Protein AF-A0A941PI43-F1 (afdb_monomer_lite)

Radius of gyration: 18.51 Å; chains: 1; bounding box: 44×38×46 Å

Structure (mmCIF, N/CA/C/O backbone):
data_AF-A0A941PI43-F1
#
_entry.id   AF-A0A941PI43-F1
#
loop_
_atom_site.group_PDB
_atom_site.id
_atom_site.type_symbol
_atom_site.label_atom_id
_atom_site.label_alt_id
_atom_site.label_comp_id
_atom_site.label_asym_id
_atom_site.label_entity_id
_atom_site.label_seq_id
_atom_site.pdbx_PDB_ins_code
_atom_site.Cartn_x
_atom_site.Cartn_y
_atom_site.Cartn_z
_atom_site.occupancy
_atom_site.B_iso_or_equiv
_atom_site.auth_seq_id
_atom_site.auth_comp_id
_atom_site.auth_asym_id
_atom_site.auth_atom_id
_atom_site.pdbx_PDB_model_num
ATOM 1 N N . MET A 1 1 ? 2.242 -9.190 0.262 1.00 95.19 1 MET A N 1
ATOM 2 C CA . MET A 1 1 ? 0.907 -9.084 -0.360 1.00 95.19 1 MET A CA 1
ATOM 3 C C . MET A 1 1 ? 0.594 -7.624 -0.598 1.00 95.19 1 MET A C 1
ATOM 5 O O . MET A 1 1 ? 0.764 -6.849 0.333 1.00 95.19 1 MET A O 1
ATOM 9 N N . PHE A 1 2 ? 0.235 -7.256 -1.823 1.00 97.62 2 PHE A N 1
ATOM 10 C CA . PHE A 1 2 ? 0.069 -5.864 -2.238 1.00 97.62 2 PHE A CA 1
ATOM 11 C C . PHE A 1 2 ? -1.250 -5.276 -1.719 1.00 97.62 2 PHE A C 1
ATOM 13 O O . PHE A 1 2 ? -2.266 -5.977 -1.685 1.00 97.62 2 PHE A O 1
ATOM 20 N N . LYS A 1 3 ? -1.231 -4.015 -1.281 1.00 97.19 3 LYS A N 1
ATOM 21 C CA . LYS A 1 3 ? -2.384 -3.337 -0.674 1.00 97.19 3 LYS A CA 1
ATOM 22 C C . LYS A 1 3 ? -2.341 -1.816 -0.888 1.00 97.19 3 LYS A C 1
ATOM 24 O O . LYS A 1 3 ? -1.500 -1.304 -1.624 1.00 97.19 3 LYS A O 1
ATOM 29 N N . GLY A 1 4 ? -3.277 -1.108 -0.258 1.00 95.62 4 GLY A N 1
ATOM 30 C CA . GLY A 1 4 ? -3.327 0.354 -0.253 1.00 95.62 4 GLY A CA 1
ATOM 31 C C . GLY A 1 4 ? -3.826 0.971 -1.563 1.00 95.62 4 GLY A C 1
ATOM 32 O O . GLY A 1 4 ? -4.361 0.296 -2.447 1.00 95.62 4 GLY A O 1
ATOM 33 N N . GLY A 1 5 ? -3.645 2.287 -1.691 1.00 96.50 5 GLY A N 1
ATOM 34 C CA . GLY A 1 5 ? -4.165 3.065 -2.822 1.00 96.50 5 GLY A CA 1
ATOM 35 C C . GLY A 1 5 ? -3.557 2.670 -4.170 1.00 96.50 5 GLY A C 1
ATOM 36 O O . GLY A 1 5 ? -4.232 2.708 -5.199 1.00 96.50 5 GLY A O 1
ATOM 37 N N . THR A 1 6 ? -2.298 2.234 -4.179 1.00 96.88 6 THR A N 1
ATOM 38 C CA . THR A 1 6 ? -1.625 1.836 -5.422 1.00 96.88 6 THR A CA 1
ATOM 39 C C . THR A 1 6 ? -2.095 0.467 -5.903 1.00 96.88 6 THR A C 1
ATOM 41 O O . THR A 1 6 ? -2.226 0.275 -7.109 1.00 96.88 6 THR A O 1
ATOM 44 N N . ALA A 1 7 ? -2.465 -0.445 -4.997 1.00 97.56 7 ALA A N 1
ATOM 45 C CA . ALA A 1 7 ? -3.154 -1.682 -5.364 1.00 97.56 7 ALA A CA 1
ATOM 46 C C . ALA A 1 7 ? -4.536 -1.414 -5.975 1.00 97.56 7 ALA A C 1
ATOM 48 O O . ALA A 1 7 ? -4.880 -2.007 -6.997 1.00 97.56 7 ALA A O 1
ATOM 49 N N . LEU A 1 8 ? -5.301 -0.469 -5.415 1.00 97.81 8 LEU A N 1
ATOM 50 C CA . LEU A 1 8 ? -6.573 -0.036 -6.005 1.00 97.81 8 LEU A CA 1
ATOM 51 C C . LEU A 1 8 ? -6.375 0.509 -7.425 1.00 97.81 8 LEU A C 1
ATOM 53 O O . LEU A 1 8 ? -7.078 0.092 -8.345 1.00 97.81 8 LEU A O 1
ATOM 57 N N . LYS A 1 9 ? -5.375 1.374 -7.633 1.00 97.12 9 LYS A N 1
ATOM 58 C CA . LYS A 1 9 ? -5.053 1.910 -8.963 1.00 97.12 9 LYS A CA 1
ATOM 59 C C . LYS A 1 9 ? -4.618 0.812 -9.935 1.00 97.12 9 LYS A C 1
ATOM 61 O O . LYS A 1 9 ? -5.132 0.743 -11.043 1.00 97.12 9 LYS A O 1
ATOM 66 N N . LYS A 1 10 ? -3.661 -0.029 -9.541 1.00 97.00 10 LYS A N 1
ATOM 67 C CA . LYS A 1 10 ? -2.966 -0.946 -10.456 1.00 97.00 10 LYS A CA 1
ATOM 68 C C . LYS A 1 10 ? -3.622 -2.310 -10.619 1.00 97.00 10 LYS A C 1
ATOM 70 O O . LYS A 1 10 ? -3.214 -3.019 -11.524 1.00 97.00 10 LYS A O 1
ATOM 75 N N . CYS A 1 11 ? -4.605 -2.687 -9.805 1.00 97.19 11 CYS A N 1
ATOM 76 C CA . CYS A 1 11 ? -5.227 -4.014 -9.899 1.00 97.19 11 CYS A CA 1
ATOM 77 C C . CYS A 1 11 ? -6.759 -3.991 -9.973 1.00 97.19 11 CYS A C 1
ATOM 79 O O . CYS A 1 11 ? -7.337 -4.992 -10.382 1.00 97.19 11 CYS A O 1
ATOM 81 N N . TYR A 1 12 ? -7.416 -2.884 -9.603 1.00 97.00 12 TYR A N 1
ATOM 82 C CA . TYR A 1 12 ? -8.882 -2.792 -9.598 1.00 97.00 12 TYR A CA 1
ATOM 83 C C . TYR A 1 12 ? -9.418 -1.753 -10.586 1.00 97.00 12 TYR A C 1
ATOM 85 O O . TYR A 1 12 ? -10.223 -2.090 -11.449 1.00 97.00 12 TYR A O 1
ATOM 93 N N . PHE A 1 13 ? -8.971 -0.499 -10.479 1.00 96.81 13 PHE A N 1
ATOM 94 C CA . PHE A 1 13 ? -9.611 0.622 -11.176 1.00 96.81 13 PHE A CA 1
ATOM 95 C C . PHE A 1 13 ? -8.915 1.073 -12.469 1.00 96.81 13 PHE A C 1
ATOM 97 O O . PHE A 1 13 ? -9.604 1.457 -13.410 1.00 96.81 13 PHE A O 1
ATOM 104 N N . GLY A 1 14 ? -7.579 1.085 -12.525 1.00 94.19 14 GLY A N 1
ATOM 105 C CA . GLY A 1 14 ? -6.822 1.743 -13.600 1.00 94.19 14 GLY A CA 1
ATOM 106 C C . GLY A 1 14 ? -6.887 3.269 -13.484 1.00 94.19 14 GLY A C 1
ATOM 107 O O . GLY A 1 14 ? -6.048 3.888 -12.810 1.00 94.19 14 GLY A O 1
ATOM 108 N N . ASP A 1 15 ? -7.931 3.862 -14.072 1.00 91.38 15 ASP A N 1
ATOM 109 C CA . ASP A 1 15 ? -8.224 5.296 -13.981 1.00 91.38 15 ASP A CA 1
ATOM 110 C C . ASP A 1 15 ? -8.713 5.660 -12.570 1.00 91.38 15 ASP A C 1
ATOM 112 O O . ASP A 1 15 ? -9.893 5.604 -12.211 1.00 91.38 15 ASP A O 1
ATOM 116 N N . TYR A 1 16 ? -7.733 5.940 -11.718 1.00 95.50 16 TYR A N 1
ATOM 117 C CA . TYR A 1 16 ? -7.891 6.164 -10.292 1.00 95.50 16 TYR A CA 1
ATOM 118 C C . TYR A 1 16 ? -6.934 7.244 -9.803 1.00 95.50 16 TYR A C 1
ATOM 120 O O . TYR A 1 16 ? -5.911 7.524 -10.448 1.00 95.50 16 TYR A O 1
ATOM 128 N N . ARG A 1 17 ? -7.232 7.813 -8.626 1.00 94.19 17 ARG A N 1
ATOM 129 C CA . ARG A 1 17 ? -6.404 8.858 -8.015 1.00 94.19 17 ARG A CA 1
ATOM 130 C C . ARG A 1 17 ? -4.933 8.445 -7.945 1.00 94.19 17 ARG A C 1
ATOM 132 O O . ARG A 1 17 ? -4.592 7.265 -7.823 1.00 94.19 17 ARG A O 1
ATOM 139 N N . PHE A 1 18 ? -4.050 9.435 -7.992 1.00 90.69 18 PHE A N 1
ATOM 140 C CA . PHE A 1 18 ? -2.623 9.188 -7.849 1.00 90.69 18 PHE A CA 1
ATOM 141 C C . PHE A 1 18 ? -2.287 8.643 -6.448 1.00 90.69 18 PHE A C 1
ATOM 143 O O . PHE A 1 18 ? -2.914 8.993 -5.440 1.00 90.69 18 PHE A O 1
ATOM 150 N N . SER A 1 19 ? -1.304 7.750 -6.406 1.00 91.62 19 SER A N 1
ATOM 151 C CA . SER A 1 19 ? -0.763 7.130 -5.202 1.00 91.62 19 SER A CA 1
ATOM 152 C C . SER A 1 19 ? 0.706 6.821 -5.478 1.00 91.62 19 SER A C 1
ATOM 154 O O . SER A 1 19 ? 1.002 6.153 -6.467 1.00 91.62 19 SER A O 1
ATOM 156 N N . GLU A 1 20 ? 1.603 7.381 -4.668 1.00 88.25 20 GLU A N 1
ATOM 157 C CA . GLU A 1 20 ? 3.057 7.304 -4.881 1.00 88.25 20 GLU A CA 1
ATOM 158 C C . GLU A 1 20 ? 3.667 6.043 -4.256 1.00 88.25 20 GLU A C 1
ATOM 160 O O . GLU A 1 20 ? 4.572 5.444 -4.831 1.00 88.25 20 GLU A O 1
ATOM 165 N N . ASP A 1 21 ? 3.142 5.624 -3.103 1.00 93.31 21 ASP A N 1
ATOM 166 C CA . ASP A 1 21 ? 3.735 4.576 -2.272 1.00 93.31 21 ASP A CA 1
ATOM 167 C C . ASP A 1 21 ? 3.329 3.166 -2.727 1.00 93.31 21 ASP A C 1
ATOM 169 O O . ASP A 1 21 ? 2.248 2.949 -3.277 1.00 93.31 21 ASP A O 1
ATOM 173 N N . LEU A 1 22 ? 4.181 2.176 -2.479 1.00 97.44 22 LEU A N 1
ATOM 174 C CA . LEU A 1 22 ? 3.889 0.760 -2.666 1.00 97.44 22 LEU A CA 1
ATOM 175 C C . LEU A 1 22 ? 3.771 0.076 -1.305 1.00 97.44 22 LEU A C 1
ATOM 177 O O . LEU A 1 22 ? 4.773 -0.242 -0.665 1.00 97.44 22 LEU A O 1
ATOM 181 N N . ASP A 1 23 ? 2.535 -0.189 -0.893 1.00 97.31 23 ASP A N 1
ATOM 182 C CA . ASP A 1 23 ? 2.240 -0.806 0.394 1.00 97.31 23 ASP A CA 1
ATOM 183 C C . ASP A 1 23 ? 2.110 -2.322 0.283 1.00 97.31 23 ASP A C 1
ATOM 185 O O . ASP A 1 23 ? 1.351 -2.863 -0.530 1.00 97.31 23 ASP A O 1
ATOM 189 N N . PHE A 1 24 ? 2.792 -3.029 1.176 1.00 97.00 24 PHE A N 1
ATOM 190 C CA . PHE A 1 24 ? 2.712 -4.472 1.292 1.00 97.00 24 PHE A CA 1
ATOM 191 C C . PHE A 1 24 ? 2.468 -4.905 2.732 1.00 97.00 24 PHE A C 1
ATOM 193 O O . PHE A 1 24 ? 2.960 -4.318 3.690 1.00 97.00 24 PHE A O 1
ATOM 200 N N . THR A 1 25 ? 1.763 -6.017 2.883 1.00 96.19 25 THR A N 1
ATOM 201 C CA . THR A 1 25 ? 1.805 -6.822 4.106 1.00 96.19 25 THR A CA 1
ATOM 202 C C . THR A 1 25 ? 2.777 -7.976 3.918 1.00 96.19 25 THR A C 1
ATOM 204 O O . THR A 1 25 ? 2.673 -8.738 2.947 1.00 96.19 25 THR A O 1
ATOM 207 N N . GLY A 1 26 ? 3.736 -8.095 4.834 1.00 93.75 26 GLY A N 1
ATOM 208 C CA . GLY A 1 26 ? 4.692 -9.192 4.883 1.00 93.75 26 GLY A CA 1
ATOM 209 C C . GLY A 1 26 ? 3.997 -10.492 5.281 1.00 93.75 26 GLY A C 1
ATOM 210 O O . GLY A 1 26 ? 3.393 -10.575 6.343 1.00 93.75 26 GLY A O 1
ATOM 211 N N . LEU A 1 27 ? 4.082 -11.512 4.429 1.00 89.69 27 LEU A N 1
ATOM 212 C CA . LEU A 1 27 ? 3.644 -12.868 4.763 1.00 89.69 27 LEU A CA 1
ATOM 213 C C . LEU A 1 27 ? 4.688 -13.571 5.652 1.00 89.69 27 LEU A C 1
ATOM 215 O O . LEU A 1 27 ? 5.848 -13.154 5.641 1.00 89.69 27 LEU A O 1
ATOM 219 N N . PRO A 1 28 ? 4.333 -14.656 6.372 1.00 84.00 28 PRO A N 1
ATOM 220 C CA . PRO A 1 28 ? 5.249 -15.336 7.297 1.00 84.00 28 PRO A CA 1
ATOM 221 C C . PRO A 1 28 ? 6.601 -15.746 6.691 1.00 84.00 28 PRO A C 1
ATOM 223 O O . PRO A 1 28 ? 7.606 -15.763 7.390 1.00 84.00 28 PRO A O 1
ATOM 226 N N . LEU A 1 29 ? 6.632 -16.044 5.389 1.00 83.94 29 LEU A N 1
ATOM 227 C CA . LEU A 1 29 ? 7.836 -16.462 4.661 1.00 83.94 29 LEU A CA 1
ATOM 228 C C . LEU A 1 29 ? 8.621 -15.300 4.027 1.00 83.94 29 LEU A C 1
ATOM 230 O O . LEU A 1 29 ? 9.610 -15.540 3.340 1.00 83.94 29 LEU A O 1
ATOM 234 N N . VAL A 1 30 ? 8.185 -14.046 4.196 1.00 84.25 30 VAL A N 1
ATOM 235 C CA . VAL A 1 30 ? 8.883 -12.899 3.599 1.00 84.25 30 VAL A CA 1
ATOM 236 C C . VAL A 1 30 ? 10.247 -12.721 4.277 1.00 84.25 30 VAL A C 1
ATOM 238 O O . VAL A 1 30 ? 10.274 -12.587 5.505 1.00 84.25 30 VAL A O 1
ATOM 241 N N . PRO A 1 31 ? 11.355 -12.650 3.505 1.00 86.00 31 PRO A N 1
ATOM 242 C CA . PRO A 1 31 ? 12.704 -12.468 4.037 1.00 86.00 31 PRO A CA 1
ATOM 243 C C . PRO A 1 31 ? 12.815 -11.286 4.997 1.00 86.00 31 PRO A C 1
ATOM 245 O O . PRO A 1 31 ? 12.062 -10.322 4.878 1.00 86.00 31 PRO A O 1
ATOM 248 N N . GLN A 1 32 ? 13.768 -11.344 5.922 1.00 83.31 32 GLN A N 1
ATOM 249 C CA . GLN A 1 32 ? 14.029 -10.290 6.906 1.00 83.31 32 GLN A CA 1
ATOM 250 C C . GLN A 1 32 ? 15.473 -9.796 6.795 1.00 83.31 32 GLN A C 1
ATOM 252 O O . GLN A 1 32 ? 16.312 -10.439 6.151 1.00 83.31 32 GLN A O 1
ATOM 257 N N . ASP A 1 33 ? 15.744 -8.642 7.406 1.00 85.50 33 ASP A N 1
ATOM 258 C CA . ASP A 1 33 ? 17.081 -8.063 7.536 1.00 85.50 33 ASP A CA 1
ATOM 259 C C . ASP A 1 33 ? 17.823 -7.992 6.188 1.00 85.50 33 ASP A C 1
ATOM 261 O O . ASP A 1 33 ? 17.240 -7.635 5.162 1.00 85.50 33 ASP A O 1
ATOM 265 N N . ARG A 1 34 ? 19.104 -8.375 6.163 1.00 89.25 34 ARG A N 1
ATOM 266 C CA . ARG A 1 34 ? 19.969 -8.313 4.975 1.00 89.25 34 ARG A CA 1
ATOM 267 C C . ARG A 1 34 ? 19.448 -9.119 3.787 1.00 89.25 34 ARG A C 1
ATOM 269 O O . ARG A 1 34 ? 19.751 -8.794 2.637 1.00 89.25 34 ARG A O 1
ATOM 276 N N . THR A 1 35 ? 18.667 -10.166 4.039 1.00 92.38 35 THR A N 1
ATOM 277 C CA . THR A 1 35 ? 18.061 -10.962 2.967 1.00 92.38 35 THR A CA 1
ATOM 278 C C . THR A 1 35 ? 16.955 -10.171 2.277 1.00 92.38 35 THR A C 1
ATOM 280 O O . THR A 1 35 ? 16.843 -10.221 1.054 1.00 92.38 35 THR A O 1
ATOM 283 N N . LEU A 1 36 ? 16.182 -9.384 3.034 1.00 93.50 36 LEU A N 1
ATOM 284 C CA . LEU A 1 36 ? 15.210 -8.457 2.459 1.00 93.50 36 LEU A CA 1
ATOM 285 C C . LEU A 1 36 ? 15.898 -7.337 1.670 1.00 93.50 36 LEU A C 1
ATOM 287 O O . LEU A 1 36 ? 15.436 -7.007 0.583 1.00 93.50 36 LEU A O 1
ATOM 291 N N . ASP A 1 37 ? 17.021 -6.806 2.167 1.00 94.75 37 ASP A N 1
ATOM 292 C CA . ASP A 1 37 ? 17.811 -5.803 1.429 1.00 94.75 37 ASP A CA 1
ATOM 293 C C . ASP A 1 37 ? 18.262 -6.331 0.070 1.00 94.75 37 ASP A C 1
ATOM 295 O O . ASP A 1 37 ? 18.097 -5.671 -0.954 1.00 94.75 37 ASP A O 1
ATOM 299 N N . SER A 1 38 ? 18.786 -7.557 0.063 1.00 95.25 38 SER A N 1
ATOM 300 C CA . SER A 1 38 ? 19.255 -8.219 -1.154 1.00 95.25 38 SER A CA 1
ATOM 301 C C . SER A 1 38 ? 18.105 -8.470 -2.131 1.00 95.25 38 SER A C 1
ATOM 303 O O . SER A 1 38 ? 18.247 -8.219 -3.325 1.00 95.25 38 SER A O 1
ATOM 305 N N . ALA A 1 39 ? 16.945 -8.906 -1.627 1.00 95.12 39 ALA A N 1
ATOM 306 C CA . ALA A 1 39 ? 15.751 -9.109 -2.443 1.00 95.12 39 ALA A CA 1
ATOM 307 C C . ALA A 1 39 ? 15.233 -7.795 -3.054 1.00 95.12 39 ALA A C 1
ATOM 309 O O . ALA A 1 39 ? 14.880 -7.765 -4.232 1.00 95.12 39 ALA A O 1
ATOM 310 N N . MET A 1 40 ? 15.227 -6.703 -2.284 1.00 96.19 40 MET A N 1
ATOM 311 C CA . MET A 1 40 ? 14.820 -5.387 -2.782 1.00 96.19 40 MET A CA 1
ATOM 312 C C . MET A 1 40 ? 15.796 -4.829 -3.816 1.00 96.19 40 MET A C 1
ATOM 314 O O . MET A 1 40 ? 15.366 -4.309 -4.846 1.00 96.19 40 MET A O 1
ATOM 318 N N . GLN A 1 41 ? 17.103 -4.985 -3.592 1.00 96.44 41 GLN A N 1
ATOM 319 C CA . GLN A 1 41 ? 18.106 -4.582 -4.572 1.00 96.44 41 GLN A CA 1
ATOM 320 C C . GLN A 1 41 ? 17.960 -5.375 -5.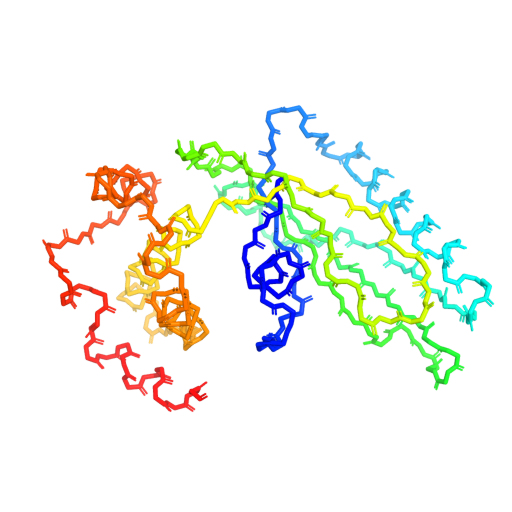876 1.00 96.44 41 GLN A C 1
ATOM 322 O O . GLN A 1 41 ? 18.024 -4.790 -6.957 1.00 96.44 41 GLN A O 1
ATOM 327 N N . GLU A 1 42 ? 17.712 -6.684 -5.790 1.00 96.38 42 GLU A N 1
ATOM 328 C CA . GLU A 1 42 ? 17.475 -7.511 -6.972 1.00 96.38 42 GLU A CA 1
ATOM 329 C C . GLU A 1 42 ? 16.208 -7.080 -7.718 1.00 96.38 42 GLU A C 1
ATOM 331 O O . GLU A 1 42 ? 16.244 -6.929 -8.938 1.00 96.38 42 GLU A O 1
ATOM 336 N N . ALA A 1 43 ? 15.115 -6.777 -7.011 1.00 95.56 43 ALA A N 1
ATOM 337 C CA . ALA A 1 43 ? 13.899 -6.253 -7.630 1.00 95.56 43 ALA A CA 1
ATOM 338 C C . ALA A 1 43 ? 14.157 -4.945 -8.409 1.00 95.56 43 ALA A C 1
ATOM 340 O O . ALA A 1 43 ? 13.700 -4.801 -9.545 1.00 95.56 43 ALA A O 1
ATOM 341 N N . CYS A 1 44 ? 14.942 -4.015 -7.856 1.00 96.69 44 CYS A N 1
ATOM 342 C CA . CYS A 1 44 ? 15.327 -2.779 -8.550 1.00 96.69 44 CYS A CA 1
ATOM 343 C C . CYS A 1 44 ? 16.263 -3.013 -9.744 1.00 96.69 44 CYS A C 1
ATOM 345 O O . CYS A 1 44 ? 16.140 -2.332 -10.768 1.00 96.69 44 CYS A O 1
ATOM 347 N N . ASN A 1 45 ? 17.166 -3.992 -9.652 1.00 96.38 45 ASN A N 1
ATOM 348 C CA . ASN A 1 45 ? 18.019 -4.385 -10.774 1.00 96.38 45 ASN A CA 1
ATOM 349 C C . ASN A 1 45 ? 17.179 -4.964 -11.922 1.00 96.38 45 ASN A C 1
ATOM 351 O O . ASN A 1 45 ? 17.413 -4.637 -13.085 1.00 96.38 45 ASN A O 1
ATOM 355 N N . GLN A 1 46 ? 16.182 -5.795 -11.608 1.00 94.69 46 GLN A N 1
ATOM 356 C CA . GLN A 1 46 ? 15.249 -6.336 -12.599 1.00 94.69 46 GLN A CA 1
ATOM 357 C C . GLN A 1 46 ? 14.396 -5.231 -13.229 1.00 94.69 46 GLN A C 1
ATOM 359 O O . GLN A 1 46 ? 14.265 -5.193 -14.449 1.00 94.69 46 GLN A O 1
ATOM 364 N N . ALA A 1 47 ? 13.896 -4.281 -12.434 1.00 94.00 47 ALA A N 1
ATOM 365 C CA . ALA A 1 47 ? 13.173 -3.121 -12.955 1.00 94.00 47 ALA A CA 1
ATOM 366 C C . ALA A 1 47 ? 14.032 -2.295 -13.931 1.00 94.00 47 ALA A C 1
ATOM 368 O O . ALA A 1 47 ? 13.565 -1.947 -15.012 1.00 94.00 47 ALA A O 1
ATOM 369 N N . THR A 1 48 ? 15.306 -2.053 -13.598 1.00 94.69 48 THR A N 1
ATOM 370 C CA . THR A 1 48 ? 16.260 -1.379 -14.497 1.00 94.69 48 THR A CA 1
ATOM 371 C C . THR A 1 48 ? 16.412 -2.135 -15.821 1.00 94.69 48 THR A C 1
ATOM 373 O O . THR A 1 48 ? 16.287 -1.537 -16.885 1.00 94.69 48 THR A O 1
ATOM 376 N N . LYS A 1 49 ? 16.607 -3.461 -15.776 1.00 93.69 49 LYS A N 1
ATOM 377 C CA . LYS A 1 49 ? 16.743 -4.302 -16.982 1.00 93.69 49 LYS A CA 1
ATOM 378 C C . LYS A 1 49 ? 15.489 -4.304 -17.857 1.00 93.69 49 LYS A C 1
ATOM 380 O O . LYS A 1 49 ? 15.604 -4.313 -19.075 1.00 93.69 49 LYS A O 1
ATOM 385 N N . LEU A 1 50 ? 14.301 -4.311 -17.249 1.00 92.12 50 LEU A N 1
ATOM 386 C CA . LEU A 1 50 ? 13.032 -4.271 -17.983 1.00 92.12 50 LEU A CA 1
ATOM 387 C C . LEU A 1 50 ? 12.837 -2.945 -18.728 1.00 92.12 50 LEU A C 1
ATOM 389 O O . LEU A 1 50 ? 12.225 -2.925 -19.794 1.00 92.12 50 LEU A O 1
ATOM 393 N N . LEU A 1 51 ? 13.361 -1.851 -18.172 1.00 92.50 51 LEU A N 1
ATOM 394 C CA . LEU A 1 51 ? 13.242 -0.508 -18.736 1.00 92.50 51 LEU A CA 1
ATOM 395 C C . LEU A 1 51 ? 14.345 -0.169 -19.748 1.00 92.50 51 LEU A C 1
ATOM 397 O O . LEU A 1 51 ? 14.128 0.708 -20.583 1.00 92.50 51 LEU A O 1
ATOM 401 N N . ASP A 1 52 ? 15.480 -0.873 -19.714 1.00 92.62 52 ASP A N 1
ATOM 402 C CA . ASP A 1 52 ? 16.652 -0.635 -20.571 1.00 92.62 52 ASP A CA 1
ATOM 403 C C . ASP A 1 52 ? 16.325 -0.516 -22.078 1.00 92.62 52 ASP A C 1
ATOM 405 O O . ASP A 1 52 ? 16.795 0.434 -22.707 1.00 92.62 52 ASP A O 1
ATOM 409 N N . PRO A 1 53 ? 15.439 -1.351 -22.672 1.00 93.38 53 PRO A N 1
ATOM 410 C CA . PRO A 1 53 ? 15.068 -1.210 -24.083 1.00 93.38 53 PRO A CA 1
ATOM 411 C C . PRO A 1 53 ? 14.302 0.079 -24.423 1.00 93.38 53 PRO A C 1
ATOM 413 O O . PRO A 1 53 ? 14.182 0.425 -25.598 1.00 93.38 53 PRO A O 1
ATOM 416 N N . TYR A 1 54 ? 13.742 0.765 -23.423 1.00 92.12 54 TYR A N 1
ATOM 417 C CA . TYR A 1 54 ? 12.872 1.929 -23.599 1.00 92.12 54 TYR A CA 1
ATOM 418 C C . TYR A 1 54 ? 13.572 3.237 -23.232 1.00 92.12 54 TYR A C 1
ATOM 420 O O . TYR A 1 54 ? 13.374 4.248 -23.909 1.00 92.12 54 TYR A O 1
ATOM 428 N N . ALA A 1 55 ? 14.370 3.240 -22.161 1.00 91.12 55 ALA A N 1
ATOM 429 C CA . ALA A 1 55 ? 15.128 4.405 -21.726 1.00 91.12 55 ALA A CA 1
ATOM 430 C C . ALA A 1 55 ? 16.263 4.021 -20.759 1.00 91.12 55 ALA A C 1
ATOM 432 O O . ALA A 1 55 ? 16.077 3.138 -19.921 1.00 91.12 55 ALA A O 1
ATOM 433 N N . PRO A 1 56 ? 17.397 4.749 -20.774 1.00 91.56 56 PRO A N 1
ATOM 434 C CA . PRO A 1 56 ? 18.456 4.571 -19.786 1.00 91.56 56 PRO A CA 1
ATOM 435 C C . PRO A 1 56 ? 18.023 5.174 -18.442 1.00 91.56 56 PRO A C 1
ATOM 437 O O . PRO A 1 56 ? 18.288 6.342 -18.147 1.00 91.56 56 PRO A O 1
ATOM 440 N N . ILE A 1 57 ? 17.306 4.379 -17.648 1.00 94.62 57 ILE A N 1
ATOM 441 C CA . ILE A 1 57 ? 16.831 4.735 -16.310 1.00 94.62 57 ILE A CA 1
ATOM 442 C C . ILE A 1 57 ? 17.746 4.082 -15.279 1.00 94.62 57 ILE A C 1
ATOM 444 O O . ILE A 1 57 ? 17.933 2.871 -15.276 1.00 94.62 57 ILE A O 1
ATOM 448 N N . GLU A 1 58 ? 18.285 4.881 -14.366 1.00 95.44 58 GLU A N 1
ATOM 449 C CA . GLU A 1 58 ? 19.031 4.371 -13.215 1.00 95.44 58 GLU A CA 1
ATOM 450 C C . GLU A 1 58 ? 18.104 4.295 -12.004 1.00 95.44 58 GLU A C 1
ATOM 452 O O . GLU A 1 58 ? 17.477 5.297 -11.653 1.00 95.44 58 GLU A O 1
ATOM 457 N N . ILE A 1 59 ? 18.033 3.131 -11.355 1.00 97.12 59 ILE A N 1
ATOM 458 C CA . ILE A 1 59 ? 17.244 2.919 -10.138 1.00 97.12 59 ILE A CA 1
ATOM 459 C C . ILE A 1 59 ? 18.176 2.581 -8.976 1.00 97.12 59 ILE A C 1
ATOM 461 O O . ILE A 1 59 ? 18.977 1.652 -9.043 1.00 97.12 59 ILE A O 1
ATOM 465 N N . SER A 1 60 ? 18.023 3.312 -7.876 1.00 95.81 60 SER A N 1
ATOM 466 C CA . SER A 1 60 ? 18.685 3.041 -6.601 1.00 95.81 60 SER A CA 1
ATOM 467 C C . SER A 1 60 ? 17.670 2.583 -5.556 1.00 95.81 60 SER A C 1
ATOM 469 O O . SER A 1 60 ? 16.552 3.102 -5.512 1.00 95.81 60 SER A O 1
ATOM 471 N N . CYS A 1 61 ? 18.078 1.655 -4.694 1.00 96.56 61 CYS A N 1
ATOM 472 C CA . CYS A 1 61 ? 17.298 1.171 -3.563 1.00 96.56 61 CYS A CA 1
ATOM 473 C C . CYS A 1 61 ? 18.059 1.440 -2.267 1.00 96.56 61 CYS A C 1
ATOM 475 O O . CYS A 1 61 ? 19.232 1.090 -2.148 1.00 96.56 61 CYS A O 1
ATOM 477 N N . GLN A 1 62 ? 17.402 2.056 -1.288 1.00 95.06 62 GLN A N 1
ATOM 478 C CA . GLN A 1 62 ? 17.984 2.296 0.030 1.00 95.06 62 GLN A CA 1
ATOM 479 C C . GLN A 1 62 ? 16.973 1.954 1.116 1.00 95.06 62 GLN A C 1
ATOM 481 O O . GLN A 1 62 ? 15.851 2.461 1.095 1.00 95.06 62 GLN A O 1
ATOM 486 N N . ARG A 1 63 ? 17.370 1.135 2.097 1.00 95.12 63 ARG A N 1
ATOM 487 C CA . ARG A 1 63 ? 16.541 0.902 3.283 1.00 95.12 63 ARG A CA 1
ATOM 488 C C . ARG A 1 63 ? 16.324 2.224 4.016 1.00 95.12 63 ARG A C 1
ATOM 490 O O . ARG A 1 63 ? 17.264 2.980 4.268 1.00 95.12 63 ARG A O 1
ATOM 497 N N . TYR A 1 64 ? 15.072 2.505 4.348 1.00 93.44 64 TYR A N 1
ATOM 498 C CA . TYR A 1 64 ? 14.708 3.633 5.184 1.00 93.44 64 TYR A CA 1
ATOM 499 C C . TYR A 1 64 ? 14.840 3.240 6.655 1.00 93.44 64 TYR A C 1
ATOM 501 O O . TYR A 1 64 ? 14.235 2.271 7.112 1.00 93.44 64 TYR A O 1
ATOM 509 N N . HIS A 1 65 ? 15.635 4.009 7.395 1.00 88.06 65 HIS A N 1
ATOM 510 C CA . HIS A 1 65 ? 15.816 3.831 8.828 1.00 88.06 65 HIS A CA 1
ATOM 511 C C . HIS A 1 65 ? 15.222 5.022 9.571 1.00 88.06 65 HIS A C 1
ATOM 513 O O . HIS A 1 65 ? 15.682 6.158 9.435 1.00 88.06 65 HIS A O 1
ATOM 519 N N . GLU A 1 66 ? 14.208 4.752 10.386 1.00 84.31 66 GLU A N 1
ATOM 520 C CA . GLU A 1 66 ? 13.749 5.705 11.386 1.00 84.31 66 GLU A CA 1
ATOM 521 C C . GLU A 1 66 ? 14.802 5.885 12.490 1.00 84.31 66 GLU A C 1
ATOM 523 O O . GLU A 1 66 ? 15.654 5.025 12.722 1.00 84.31 66 GLU A O 1
ATOM 528 N N . ARG A 1 67 ? 14.731 7.011 13.212 1.00 85.69 67 ARG A N 1
ATOM 529 C CA . ARG A 1 67 ? 15.633 7.285 14.349 1.00 85.69 67 ARG A CA 1
ATOM 530 C C . ARG A 1 67 ? 15.517 6.239 15.459 1.00 85.69 67 ARG A C 1
ATOM 532 O O . ARG A 1 67 ? 16.471 6.027 16.198 1.00 85.69 67 ARG A O 1
ATOM 539 N N . GLN A 1 68 ? 14.339 5.642 15.603 1.00 84.62 68 GLN A N 1
ATOM 540 C CA . GLN A 1 68 ? 14.064 4.539 16.514 1.00 84.62 68 GLN A CA 1
ATOM 541 C C . GLN A 1 68 ? 13.404 3.409 15.721 1.00 84.62 68 GLN A C 1
ATOM 543 O O . GLN A 1 68 ? 12.743 3.699 14.724 1.00 84.62 68 GLN A O 1
ATOM 548 N N . PRO A 1 69 ? 13.554 2.140 16.137 1.00 84.69 69 PRO A N 1
ATOM 549 C CA . PRO A 1 69 ? 12.848 1.038 15.498 1.00 84.69 69 PRO A CA 1
ATOM 550 C C . PRO A 1 69 ? 11.342 1.299 15.470 1.00 84.69 69 PRO A C 1
ATOM 552 O O . PRO A 1 69 ? 10.766 1.721 16.478 1.00 84.69 69 PRO A O 1
ATOM 555 N N . HIS A 1 70 ? 10.700 1.019 14.334 1.00 87.00 70 HIS A N 1
ATOM 556 C CA . HIS A 1 70 ? 9.253 1.153 14.240 1.00 87.00 70 HIS A CA 1
ATOM 557 C C . HIS A 1 70 ? 8.600 0.243 15.296 1.00 87.00 70 HIS A C 1
ATOM 559 O O . HIS A 1 70 ? 8.947 -0.941 15.366 1.00 87.00 70 HIS A O 1
ATOM 565 N N . PRO A 1 71 ? 7.621 0.726 16.087 1.00 86.00 71 PRO A N 1
ATOM 566 C CA . PRO A 1 71 ? 7.063 -0.007 17.234 1.00 86.00 71 PRO A CA 1
ATOM 567 C C . PRO A 1 71 ? 6.429 -1.357 16.875 1.00 86.00 71 PRO A C 1
ATOM 569 O O . PRO A 1 71 ? 6.122 -2.159 17.750 1.00 86.00 71 PRO A O 1
ATOM 572 N N . ARG A 1 72 ? 6.192 -1.586 15.583 1.00 88.19 72 ARG A N 1
ATOM 573 C CA . ARG A 1 72 ? 5.542 -2.773 15.019 1.00 88.19 72 ARG A CA 1
ATOM 574 C C . ARG A 1 72 ? 6.380 -3.476 13.949 1.00 88.19 72 ARG A C 1
ATOM 576 O O . ARG A 1 72 ? 5.851 -4.255 13.164 1.00 88.19 72 ARG A O 1
ATOM 583 N N . GLY A 1 73 ? 7.674 -3.152 13.885 1.00 88.75 73 GLY A N 1
ATOM 584 C CA . GLY A 1 73 ? 8.611 -3.770 12.947 1.00 88.75 73 GLY A CA 1
ATOM 585 C C . GLY A 1 73 ? 8.275 -3.511 11.480 1.00 88.75 73 GLY A C 1
ATOM 586 O O . GLY A 1 73 ? 8.551 -4.359 10.643 1.00 88.75 73 GLY A O 1
ATOM 587 N N . GLN A 1 74 ? 7.638 -2.378 11.166 1.00 92.31 74 GLN A N 1
ATOM 588 C CA . GLN A 1 74 ? 7.443 -1.979 9.776 1.00 92.31 74 GLN A CA 1
ATOM 589 C C . GLN A 1 74 ? 8.810 -1.701 9.158 1.00 92.31 74 GLN A C 1
ATOM 591 O O . GLN A 1 74 ? 9.662 -1.061 9.776 1.00 92.31 74 GLN A O 1
ATOM 596 N N . GLU A 1 75 ? 8.996 -2.185 7.940 1.00 93.88 75 GLU A N 1
ATOM 597 C CA . GLU A 1 75 ? 10.197 -1.947 7.153 1.00 93.88 75 GLU A CA 1
ATOM 598 C C . GLU A 1 75 ? 9.837 -1.091 5.948 1.00 93.88 75 GLU A C 1
ATOM 600 O O . GLU A 1 75 ? 8.739 -1.209 5.404 1.00 93.88 75 GLU A O 1
ATOM 605 N N . ALA A 1 76 ? 10.757 -0.226 5.534 1.00 95.44 76 ALA A N 1
ATOM 606 C CA . ALA A 1 76 ? 10.537 0.647 4.396 1.00 95.44 76 ALA A CA 1
ATOM 607 C C . ALA A 1 76 ? 11.808 0.816 3.562 1.00 95.44 76 ALA A C 1
ATOM 609 O O . ALA A 1 76 ? 12.927 0.715 4.072 1.00 95.44 76 ALA A O 1
ATOM 610 N N . PHE A 1 77 ? 11.628 1.087 2.272 1.00 96.88 77 PHE A N 1
ATOM 611 C CA . PHE A 1 77 ? 12.699 1.306 1.308 1.00 96.88 77 PHE A CA 1
ATOM 612 C C . PHE A 1 77 ? 12.382 2.520 0.446 1.00 96.88 77 PHE A C 1
ATOM 614 O O . PHE A 1 77 ? 11.306 2.618 -0.138 1.00 96.88 77 PHE A O 1
ATOM 621 N N . ASN A 1 78 ? 13.351 3.421 0.322 1.00 96.75 78 ASN A N 1
ATOM 622 C CA . ASN A 1 78 ? 13.308 4.500 -0.647 1.00 96.75 78 ASN A CA 1
ATOM 623 C C . ASN A 1 78 ? 13.877 3.998 -1.968 1.00 96.75 78 ASN A C 1
ATOM 625 O O . ASN A 1 78 ? 15.079 3.732 -2.073 1.00 96.75 78 ASN A O 1
ATOM 629 N N . ILE A 1 79 ? 13.019 3.913 -2.977 1.00 97.31 79 ILE A N 1
ATOM 630 C CA . ILE A 1 79 ? 13.428 3.665 -4.351 1.00 97.31 79 ILE A CA 1
ATOM 631 C C . ILE A 1 79 ? 13.514 5.012 -5.051 1.00 97.31 79 ILE A C 1
ATOM 633 O O . ILE A 1 79 ? 1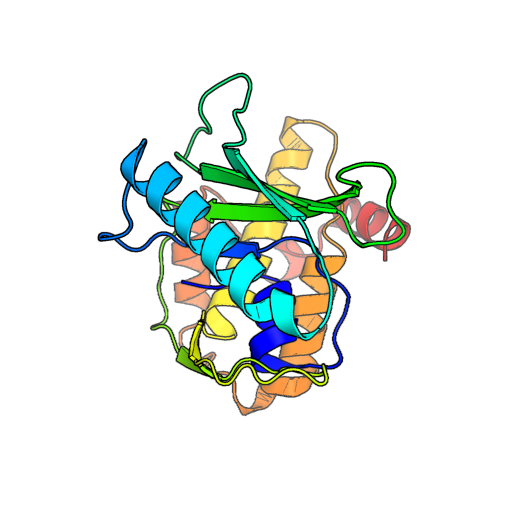2.570 5.800 -5.007 1.00 97.31 79 ILE A O 1
ATOM 637 N N . ARG A 1 80 ? 14.652 5.300 -5.683 1.00 96.75 80 ARG A N 1
ATOM 638 C CA . ARG A 1 80 ? 14.816 6.521 -6.478 1.00 96.75 80 ARG A CA 1
ATOM 639 C C . ARG A 1 80 ? 15.234 6.201 -7.894 1.00 96.75 80 ARG A C 1
ATOM 641 O O . ARG A 1 80 ? 16.102 5.356 -8.083 1.00 96.75 80 ARG A O 1
ATOM 648 N N . ALA A 1 81 ? 14.664 6.919 -8.853 1.00 96.50 81 ALA A N 1
ATOM 649 C CA . ALA A 1 81 ? 14.966 6.793 -10.266 1.00 96.50 81 ALA A CA 1
ATOM 650 C C . ALA A 1 81 ? 15.519 8.101 -10.855 1.00 96.50 81 ALA A C 1
ATOM 652 O O . ALA A 1 81 ? 15.067 9.212 -10.537 1.00 96.50 81 ALA A O 1
ATOM 653 N N . ARG A 1 82 ? 16.504 7.964 -11.745 1.00 96.56 82 ARG A N 1
ATOM 654 C CA . ARG A 1 82 ? 17.043 9.036 -12.583 1.00 96.56 82 ARG A CA 1
ATOM 655 C C . ARG A 1 82 ? 16.658 8.733 -14.023 1.00 96.56 82 ARG A C 1
ATOM 657 O O . ARG A 1 82 ? 17.153 7.782 -14.619 1.00 96.56 82 ARG A O 1
ATOM 664 N N . PHE A 1 83 ? 15.760 9.553 -14.554 1.00 94.81 83 PHE A N 1
ATOM 665 C CA . PHE A 1 83 ? 15.389 9.534 -15.962 1.00 94.81 83 PHE A CA 1
ATOM 666 C C . PHE A 1 83 ? 16.453 10.247 -16.810 1.00 94.81 83 PHE A C 1
ATOM 668 O O . PHE A 1 83 ? 17.223 11.040 -16.262 1.00 94.81 83 PHE A O 1
ATOM 675 N N . PRO A 1 84 ? 16.476 10.044 -18.141 1.00 93.31 84 PRO A N 1
ATOM 676 C CA . PRO A 1 84 ? 17.503 10.616 -19.020 1.00 93.31 84 PRO A CA 1
ATOM 677 C C . PRO A 1 84 ? 17.643 12.146 -18.941 1.00 93.31 84 PRO A C 1
ATOM 679 O O . PRO A 1 84 ? 18.730 12.684 -19.134 1.00 93.31 84 PRO A O 1
ATOM 682 N N . TRP A 1 85 ? 16.554 12.858 -18.636 1.00 93.38 85 TRP A N 1
ATOM 683 C CA . TRP A 1 85 ? 16.530 14.320 -18.492 1.00 93.38 85 TRP A CA 1
ATOM 684 C C . TRP A 1 85 ? 16.800 14.809 -17.058 1.00 93.38 85 TRP A C 1
ATOM 686 O O . TRP A 1 85 ? 16.841 16.015 -16.815 1.00 93.38 85 TRP A O 1
ATOM 696 N N . HIS A 1 86 ? 16.990 13.905 -16.092 1.00 95.69 86 HIS A N 1
ATOM 697 C CA . HIS A 1 86 ? 17.309 14.258 -14.711 1.00 95.69 86 HIS A CA 1
ATOM 698 C C . HIS A 1 86 ? 18.824 14.300 -14.482 1.00 95.69 86 HIS A C 1
ATOM 700 O O . HIS A 1 86 ? 19.565 13.375 -14.812 1.00 95.69 86 HIS A O 1
ATOM 706 N N . ARG A 1 87 ? 19.292 15.362 -13.815 1.00 92.25 87 ARG A N 1
ATOM 707 C CA . ARG A 1 87 ? 20.697 15.480 -13.381 1.00 92.25 87 ARG A CA 1
ATOM 708 C C . ARG A 1 87 ? 21.045 14.561 -12.208 1.00 92.25 87 ARG A C 1
ATOM 710 O O . ARG A 1 87 ? 22.207 14.219 -12.032 1.00 92.25 87 ARG A O 1
ATOM 717 N N . GLN A 1 88 ? 20.052 14.186 -11.407 1.00 94.06 88 GLN A N 1
ATOM 718 C CA . GLN A 1 88 ? 20.203 13.387 -10.190 1.00 94.06 88 GLN A CA 1
ATOM 719 C C . GLN A 1 88 ? 19.002 12.447 -10.005 1.00 94.06 88 GLN A C 1
ATOM 721 O O . GLN A 1 88 ? 18.029 12.519 -10.752 1.00 94.06 88 GLN A O 1
ATOM 726 N N . LEU A 1 89 ? 19.058 11.572 -9.003 1.00 92.88 89 LEU A N 1
ATOM 727 C CA . LEU A 1 89 ? 17.948 10.703 -8.603 1.00 92.88 89 LEU A CA 1
ATOM 728 C C . LEU A 1 89 ? 16.815 11.552 -7.994 1.00 92.88 89 LEU A C 1
ATOM 730 O O . LEU A 1 89 ? 16.897 11.938 -6.828 1.00 92.88 89 LEU A O 1
ATOM 734 N N . GLN A 1 90 ? 15.798 11.886 -8.795 1.00 91.62 90 GLN A N 1
ATOM 735 C CA . GLN A 1 90 ? 14.723 12.818 -8.408 1.00 91.62 90 GLN A CA 1
ATOM 736 C C . GLN A 1 90 ? 13.365 12.150 -8.213 1.00 91.62 90 GLN A C 1
ATOM 738 O O . GLN A 1 90 ? 12.602 12.596 -7.364 1.00 91.62 90 GLN A O 1
ATOM 743 N N . THR A 1 91 ? 13.044 11.112 -8.986 1.00 93.69 91 THR A N 1
ATOM 744 C CA . THR A 1 91 ? 11.750 10.433 -8.858 1.00 93.69 91 THR A CA 1
ATOM 745 C C . THR A 1 91 ? 11.831 9.431 -7.724 1.00 93.69 91 THR A C 1
ATOM 747 O O . THR A 1 91 ? 12.750 8.617 -7.717 1.00 93.69 91 THR A O 1
ATOM 750 N N . SER A 1 92 ? 10.892 9.481 -6.786 1.00 94.31 92 SER A N 1
ATOM 751 C CA . SER A 1 92 ? 10.836 8.591 -5.629 1.00 94.31 92 SER A CA 1
ATOM 752 C C . SER A 1 92 ? 9.609 7.694 -5.654 1.00 94.31 92 SER A C 1
ATOM 754 O O . SER A 1 92 ? 8.559 8.074 -6.157 1.00 94.31 92 SER A O 1
ATOM 756 N N . VAL A 1 93 ? 9.770 6.509 -5.077 1.00 95.81 93 VAL A N 1
ATOM 757 C CA . VAL A 1 93 ? 8.692 5.627 -4.634 1.00 95.81 93 VAL A CA 1
ATOM 758 C C . VAL A 1 93 ? 9.117 5.068 -3.281 1.00 95.81 93 VAL A C 1
ATOM 760 O O . VAL A 1 93 ? 10.236 4.563 -3.146 1.00 95.81 93 VAL A O 1
ATOM 763 N N . MET A 1 94 ? 8.248 5.153 -2.277 1.00 96.56 94 MET A N 1
ATOM 764 C CA . MET A 1 94 ? 8.450 4.449 -1.012 1.00 96.56 94 MET A CA 1
ATOM 765 C C . MET A 1 94 ? 7.836 3.055 -1.119 1.00 96.56 94 MET A C 1
ATOM 767 O O . MET A 1 94 ? 6.693 2.912 -1.540 1.00 96.56 94 MET A O 1
ATOM 771 N N . VAL A 1 95 ? 8.577 2.027 -0.724 1.00 97.50 95 VAL A N 1
ATOM 772 C CA . VAL A 1 95 ? 8.025 0.689 -0.491 1.00 97.50 95 VAL A CA 1
ATOM 773 C C . VAL A 1 95 ? 7.881 0.508 1.009 1.00 97.50 95 VAL A C 1
ATOM 775 O O . VAL A 1 95 ? 8.882 0.586 1.716 1.00 97.50 95 VAL A O 1
ATOM 778 N N . GLU A 1 96 ? 6.674 0.233 1.493 1.00 96.19 96 GLU A N 1
ATOM 779 C CA . GLU A 1 96 ? 6.405 -0.046 2.905 1.00 96.19 96 GLU A CA 1
ATOM 780 C C . GLU A 1 96 ? 5.932 -1.490 3.091 1.00 96.19 96 GLU A C 1
ATOM 782 O O . GLU A 1 96 ? 5.096 -1.997 2.345 1.00 96.19 96 GLU A O 1
ATOM 787 N N . ILE A 1 97 ? 6.469 -2.175 4.101 1.00 95.88 97 ILE A N 1
ATOM 788 C CA . ILE A 1 97 ? 6.140 -3.565 4.422 1.00 95.88 97 ILE A CA 1
ATOM 789 C C . ILE A 1 97 ? 5.674 -3.634 5.876 1.00 95.88 97 ILE A C 1
ATOM 791 O O . ILE A 1 97 ? 6.472 -3.593 6.816 1.00 95.88 97 ILE A O 1
ATOM 795 N N . THR A 1 98 ? 4.363 -3.772 6.073 1.00 94.75 98 THR A N 1
ATOM 796 C CA . THR A 1 98 ? 3.768 -4.019 7.390 1.00 94.75 98 THR A CA 1
ATOM 797 C C . THR A 1 98 ? 3.991 -5.477 7.797 1.00 94.75 98 THR A C 1
ATOM 799 O O . THR A 1 98 ? 3.563 -6.389 7.089 1.00 94.75 98 THR A O 1
ATOM 802 N N . ARG A 1 99 ? 4.637 -5.718 8.945 1.00 91.81 99 ARG A N 1
ATOM 803 C CA . ARG A 1 99 ? 4.938 -7.075 9.448 1.00 91.81 99 ARG A CA 1
ATOM 804 C C . ARG A 1 99 ? 3.874 -7.659 10.361 1.00 91.81 99 ARG A C 1
ATOM 806 O O . ARG A 1 99 ? 3.681 -8.867 10.379 1.00 91.81 99 ARG A O 1
ATOM 813 N N . ASP A 1 100 ? 3.191 -6.808 11.112 1.00 91.38 100 ASP A N 1
ATOM 814 C CA . ASP A 1 100 ? 2.247 -7.224 12.142 1.00 91.38 100 ASP A CA 1
ATOM 815 C C . ASP A 1 100 ? 0.786 -7.068 11.700 1.00 91.38 100 ASP A C 1
ATOM 817 O O . ASP A 1 100 ? -0.078 -6.860 12.539 1.00 91.38 100 ASP A O 1
ATOM 821 N N . GLU A 1 101 ? 0.470 -7.093 10.405 1.00 91.81 101 GLU A N 1
ATOM 822 C CA . GLU A 1 101 ? -0.918 -6.934 9.954 1.00 91.81 101 GLU A CA 1
ATOM 823 C C . GLU A 1 101 ? -1.705 -8.245 10.093 1.00 91.81 101 GLU A C 1
ATOM 825 O O . GLU A 1 101 ? -1.234 -9.318 9.713 1.00 91.81 101 GLU A O 1
ATOM 830 N N . LYS A 1 102 ? -2.934 -8.157 10.615 1.00 91.75 102 LYS A N 1
ATOM 831 C CA . LYS A 1 102 ? -3.835 -9.305 10.736 1.00 91.75 102 LYS A CA 1
ATOM 832 C C . LYS A 1 102 ? -4.685 -9.422 9.469 1.00 91.75 102 LYS A C 1
ATOM 834 O O . LYS A 1 102 ? -5.651 -8.673 9.317 1.00 91.75 102 LYS A O 1
ATOM 839 N N . LEU A 1 103 ? -4.317 -10.350 8.585 1.00 93.25 103 LEU A N 1
ATOM 840 C CA . LEU A 1 103 ? -5.092 -10.700 7.390 1.00 93.25 103 LEU A CA 1
ATOM 841 C C . LEU A 1 103 ? -6.311 -11.536 7.780 1.00 93.25 103 LEU A C 1
ATOM 843 O O . LEU A 1 103 ? -6.141 -12.585 8.403 1.00 93.25 103 LEU A O 1
ATOM 847 N N . ILE A 1 104 ? -7.517 -11.079 7.433 1.00 94.06 104 ILE A N 1
ATOM 848 C CA . ILE A 1 104 ? -8.755 -11.809 7.749 1.00 94.06 104 ILE A CA 1
ATOM 849 C C . ILE A 1 104 ? -9.365 -12.440 6.501 1.00 94.06 104 ILE A C 1
ATOM 851 O O . ILE A 1 104 ? -9.695 -13.627 6.512 1.00 94.06 104 ILE A O 1
ATOM 855 N N . LYS A 1 105 ? -9.517 -11.670 5.420 1.00 93.00 105 LYS A N 1
ATOM 856 C CA . LYS A 1 105 ? -9.963 -12.208 4.133 1.00 93.00 105 LYS A CA 1
ATOM 857 C C . LYS A 1 105 ? -8.781 -12.829 3.374 1.00 93.00 105 LYS A C 1
ATOM 859 O O . LYS A 1 105 ? -7.647 -12.355 3.490 1.00 93.00 105 LYS A O 1
ATOM 864 N N . PRO A 1 106 ? -9.025 -13.890 2.585 1.00 90.12 106 PRO A N 1
ATOM 865 C CA . PRO A 1 106 ? -8.006 -14.436 1.701 1.00 90.12 106 PRO A CA 1
ATOM 866 C C . PRO A 1 106 ? -7.601 -13.405 0.640 1.00 90.12 106 PRO A C 1
ATOM 868 O O . PRO A 1 106 ? -8.401 -12.570 0.218 1.00 90.12 106 PRO A O 1
ATOM 871 N N . SER A 1 107 ? -6.354 -13.488 0.182 1.00 91.94 107 SER A N 1
ATOM 872 C CA . SER A 1 107 ? -5.884 -12.672 -0.937 1.00 91.94 107 SER A CA 1
ATOM 873 C C . SER A 1 107 ? -6.511 -13.089 -2.252 1.00 91.94 107 SER A C 1
ATOM 875 O O . SER A 1 107 ? -6.760 -14.275 -2.471 1.00 91.94 107 SER A O 1
ATOM 877 N N . ILE A 1 108 ? -6.622 -12.135 -3.166 1.00 95.88 108 ILE A N 1
ATOM 878 C CA . ILE A 1 108 ? -7.042 -12.367 -4.543 1.00 95.88 108 ILE A CA 1
ATOM 879 C C . ILE A 1 108 ? -5.818 -12.221 -5.450 1.00 95.88 108 ILE A C 1
ATOM 881 O O . ILE A 1 108 ? -4.925 -11.415 -5.185 1.00 95.88 108 ILE A O 1
ATOM 885 N N . THR A 1 109 ? -5.752 -13.015 -6.517 1.00 97.56 109 THR A N 1
ATOM 886 C CA . THR A 1 109 ? -4.745 -12.844 -7.567 1.00 97.56 109 THR A CA 1
ATOM 887 C C . THR A 1 109 ? -5.339 -12.041 -8.711 1.00 97.56 109 THR A C 1
ATOM 889 O O . THR A 1 109 ? -6.329 -12.463 -9.303 1.00 97.56 109 THR A O 1
ATOM 892 N N . LEU A 1 110 ? -4.738 -10.892 -9.018 1.00 97.56 110 LEU A N 1
ATOM 893 C CA . LEU A 1 110 ? -5.207 -9.987 -10.068 1.00 97.56 110 LEU A CA 1
ATOM 894 C C . LEU A 1 110 ? -4.063 -9.619 -11.019 1.00 97.56 110 LEU A C 1
ATOM 896 O O . LEU A 1 110 ? -2.925 -9.466 -10.560 1.00 97.56 110 LEU A O 1
ATOM 900 N N . PRO A 1 111 ? -4.336 -9.471 -12.327 1.00 97.38 111 PRO A N 1
ATOM 901 C CA . PRO A 1 111 ? -3.370 -8.903 -13.256 1.00 97.38 111 PRO A CA 1
ATOM 902 C C . PRO A 1 111 ? -3.113 -7.429 -12.931 1.00 97.38 111 PRO A C 1
ATOM 904 O O . PRO A 1 111 ? -3.989 -6.721 -12.429 1.00 97.38 111 PRO A O 1
ATOM 907 N N . VAL A 1 112 ? -1.906 -6.957 -13.232 1.00 97.00 112 VAL A N 1
ATOM 908 C CA . VAL A 1 112 ? -1.602 -5.526 -13.171 1.00 97.00 112 VAL A CA 1
ATOM 909 C C . VAL A 1 112 ? -2.187 -4.826 -14.392 1.00 97.00 112 VAL A C 1
ATOM 911 O O . VAL A 1 112 ? -1.912 -5.188 -15.532 1.00 97.00 112 VAL A O 1
ATOM 914 N N . ILE A 1 113 ? -2.966 -3.780 -14.140 1.00 96.00 113 ILE A N 1
ATOM 915 C CA . ILE A 1 113 ? -3.444 -2.829 -15.134 1.00 96.00 113 ILE A CA 1
ATOM 916 C C . ILE A 1 113 ? -2.246 -1.975 -15.553 1.00 96.00 113 ILE A C 1
ATOM 918 O O . ILE A 1 113 ? -1.800 -1.066 -14.840 1.00 96.00 113 ILE A O 1
ATOM 922 N N . HIS A 1 114 ? -1.690 -2.330 -16.705 1.00 93.50 114 HIS A N 1
ATOM 923 C CA . HIS A 1 114 ? -0.524 -1.694 -17.285 1.00 93.50 114 HIS A CA 1
ATOM 924 C C . HIS A 1 114 ? -0.935 -0.820 -18.474 1.00 93.50 114 HIS A C 1
ATOM 926 O O . HIS A 1 114 ? -1.384 -1.318 -19.500 1.00 93.50 114 HIS A O 1
ATOM 932 N N . GLU A 1 115 ? -0.808 0.497 -18.311 1.00 89.44 115 GLU A N 1
ATOM 933 C CA . GLU A 1 115 ? -1.298 1.506 -19.268 1.00 89.44 115 GLU A CA 1
ATOM 934 C C . GLU A 1 115 ? -0.176 2.103 -20.129 1.00 89.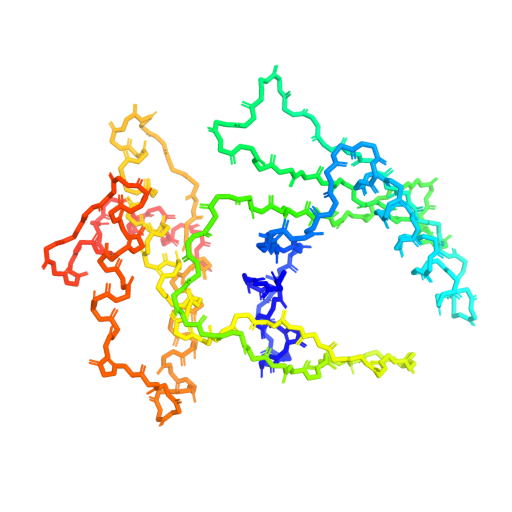44 115 GLU A C 1
ATOM 936 O O . GLU A 1 115 ? -0.402 3.037 -20.901 1.00 89.44 115 GLU A O 1
ATOM 941 N N . TYR A 1 116 ? 1.047 1.600 -19.973 1.00 89.12 116 TYR A N 1
ATOM 942 C CA . TYR A 1 116 ? 2.188 2.041 -20.757 1.00 89.12 116 TYR A CA 1
ATOM 943 C C . TYR A 1 116 ? 2.444 1.095 -21.936 1.00 89.12 116 TYR A C 1
ATOM 945 O O . TYR A 1 116 ? 1.749 0.098 -22.132 1.00 89.12 116 TYR A O 1
ATOM 953 N N . ARG A 1 117 ? 3.384 1.482 -22.804 1.00 86.44 117 ARG A N 1
ATOM 954 C CA . ARG A 1 117 ? 3.635 0.779 -24.072 1.00 86.44 117 ARG A CA 1
ATOM 955 C C . ARG A 1 117 ? 4.497 -0.461 -23.888 1.00 86.44 117 ARG A C 1
ATOM 957 O O . ARG A 1 117 ? 4.476 -1.338 -24.751 1.00 86.44 117 ARG A O 1
ATOM 964 N N . GLU A 1 118 ? 5.296 -0.499 -22.831 1.00 87.31 118 GLU A N 1
ATOM 965 C CA . GLU A 1 118 ? 6.082 -1.665 -22.487 1.00 87.31 118 GLU A CA 1
ATOM 966 C C . GLU A 1 118 ? 5.185 -2.855 -22.148 1.00 87.31 118 GLU A C 1
ATOM 968 O O . GLU A 1 118 ? 4.035 -2.724 -21.739 1.00 87.31 118 GLU A O 1
ATOM 973 N N . LYS A 1 119 ? 5.706 -4.059 -22.373 1.00 87.25 119 LYS A N 1
ATOM 974 C CA . LYS A 1 119 ? 4.997 -5.272 -21.975 1.00 87.25 119 LYS A CA 1
ATOM 975 C C . LYS A 1 119 ? 5.278 -5.554 -20.509 1.00 87.25 119 LYS A C 1
ATOM 977 O O . LYS A 1 119 ? 6.436 -5.734 -20.133 1.00 87.25 119 LYS A O 1
ATOM 982 N N . LEU A 1 120 ? 4.220 -5.657 -19.713 1.00 90.19 120 LEU A N 1
ATOM 983 C CA . LEU A 1 120 ? 4.298 -6.065 -18.316 1.00 90.19 120 LEU A CA 1
ATOM 984 C C . LEU A 1 120 ? 3.104 -6.956 -17.956 1.00 90.19 120 LEU A C 1
ATOM 986 O O . LEU A 1 120 ? 2.139 -6.520 -17.333 1.00 90.19 120 LEU A O 1
ATOM 990 N N . ASP A 1 121 ? 3.200 -8.226 -18.341 1.00 91.06 121 ASP A N 1
ATOM 991 C CA . ASP A 1 121 ? 2.174 -9.234 -18.076 1.00 91.06 121 ASP A CA 1
ATOM 992 C C . ASP A 1 121 ? 2.463 -9.940 -16.747 1.00 91.06 121 ASP A C 1
ATOM 994 O O . ASP A 1 121 ? 3.058 -11.018 -16.701 1.00 91.06 121 ASP A O 1
ATOM 998 N N . ILE A 1 122 ? 2.080 -9.298 -15.642 1.00 94.62 122 ILE A N 1
ATOM 999 C CA . ILE A 1 122 ? 2.273 -9.839 -14.292 1.00 94.62 122 ILE A CA 1
ATOM 1000 C C . ILE A 1 122 ? 0.954 -9.939 -13.531 1.00 94.62 122 ILE A C 1
ATOM 1002 O O . ILE A 1 122 ? 0.064 -9.097 -13.660 1.00 94.62 122 ILE A O 1
ATOM 1006 N N . VAL A 1 123 ? 0.861 -10.964 -12.688 1.00 96.75 123 VAL A N 1
ATOM 1007 C CA . VAL A 1 123 ? -0.229 -11.158 -11.730 1.00 96.75 123 VAL A CA 1
ATOM 1008 C C . VAL A 1 123 ? 0.316 -11.038 -10.313 1.00 96.75 123 VAL A C 1
ATOM 1010 O O . VAL A 1 123 ? 1.406 -11.528 -10.015 1.00 96.75 123 VAL A O 1
ATOM 1013 N N . LEU A 1 124 ? -0.431 -10.377 -9.433 1.00 96.38 124 LEU A N 1
ATOM 1014 C CA . LEU A 1 124 ? -0.019 -10.111 -8.056 1.00 96.38 124 LEU A CA 1
ATOM 1015 C C . LEU A 1 124 ? -1.027 -10.684 -7.064 1.00 96.38 124 LEU A C 1
ATOM 1017 O O . LEU A 1 124 ? -2.224 -10.723 -7.332 1.00 96.38 124 LEU A O 1
ATOM 1021 N N . GLN A 1 125 ? -0.539 -11.084 -5.887 1.00 96.75 125 GLN A N 1
ATOM 1022 C CA . GLN A 1 125 ? -1.392 -11.313 -4.720 1.00 96.75 125 GLN A CA 1
ATOM 1023 C C . GLN A 1 125 ? -1.733 -9.973 -4.071 1.00 96.75 125 GLN A C 1
ATOM 1025 O O . GLN A 1 125 ? -0.848 -9.290 -3.538 1.00 96.75 125 GLN A O 1
ATOM 1030 N N . VAL A 1 126 ? -3.015 -9.633 -4.093 1.00 97.69 126 VAL A N 1
ATOM 1031 C CA . VAL A 1 126 ? -3.567 -8.358 -3.643 1.00 97.69 126 VAL A CA 1
ATOM 1032 C C . VAL A 1 126 ? -4.606 -8.607 -2.555 1.00 97.69 126 VAL A C 1
ATOM 1034 O O . VAL A 1 126 ? -5.245 -9.661 -2.504 1.00 97.69 126 VAL A O 1
ATOM 1037 N N . TYR A 1 127 ? -4.779 -7.637 -1.666 1.00 97.62 127 TYR A N 1
ATOM 1038 C CA . TYR A 1 127 ? -5.914 -7.622 -0.749 1.00 97.62 127 TYR A CA 1
ATOM 1039 C C . TYR A 1 127 ? -7.243 -7.674 -1.502 1.00 97.62 127 TYR A C 1
ATOM 1041 O O . TYR A 1 127 ? -7.378 -7.053 -2.560 1.00 97.62 127 TYR A O 1
ATOM 1049 N N . SER A 1 128 ? -8.235 -8.353 -0.922 1.00 97.00 128 SER A N 1
ATOM 1050 C CA . SER A 1 128 ? -9.626 -8.186 -1.345 1.00 97.00 128 SER A CA 1
ATOM 1051 C C . SER A 1 128 ? -10.100 -6.758 -1.048 1.00 97.00 128 SER A C 1
ATOM 1053 O O . SER A 1 128 ? -9.545 -6.073 -0.181 1.00 97.00 128 SER A O 1
ATOM 1055 N N . LEU A 1 129 ? -11.136 -6.296 -1.748 1.00 97.44 129 LEU A N 1
ATOM 1056 C CA . LEU A 1 129 ? -11.681 -4.958 -1.514 1.00 97.44 129 LEU A CA 1
ATOM 1057 C C . LEU A 1 129 ? -12.210 -4.804 -0.081 1.00 97.44 129 LEU A C 1
ATOM 1059 O O . LEU A 1 129 ? -11.987 -3.770 0.538 1.00 97.44 129 LEU A O 1
ATOM 1063 N N . GLU A 1 130 ? -12.836 -5.835 0.485 1.00 97.12 130 GLU A N 1
ATOM 1064 C CA . GLU A 1 130 ? -13.302 -5.852 1.876 1.00 97.12 130 GLU A CA 1
ATOM 1065 C C . GLU A 1 130 ? -12.146 -5.687 2.865 1.00 97.12 130 GLU A C 1
ATOM 1067 O O . GLU A 1 130 ? -12.255 -4.923 3.822 1.00 97.12 130 GLU A O 1
ATOM 1072 N N . GLU A 1 131 ? -11.017 -6.356 2.627 1.00 97.06 131 GLU A N 1
ATOM 1073 C CA . GLU A 1 131 ? -9.830 -6.220 3.474 1.00 97.06 131 GLU A CA 1
ATOM 1074 C C . GLU A 1 131 ? -9.289 -4.777 3.432 1.00 97.06 131 GLU A C 1
ATOM 1076 O O . GLU A 1 131 ? -8.938 -4.224 4.478 1.00 97.06 131 GLU A O 1
ATOM 1081 N N . ILE A 1 132 ? -9.289 -4.140 2.249 1.00 97.00 132 ILE A N 1
ATOM 1082 C CA . ILE A 1 132 ? -8.894 -2.730 2.069 1.00 97.00 132 ILE A CA 1
ATOM 1083 C C . ILE A 1 132 ? -9.871 -1.787 2.783 1.00 97.00 132 ILE A C 1
ATOM 1085 O O . ILE A 1 132 ? -9.432 -0.908 3.523 1.00 97.00 132 ILE A O 1
ATOM 1089 N N . ILE A 1 133 ? -11.187 -1.974 2.619 1.00 97.62 133 ILE A N 1
ATOM 1090 C CA . ILE A 1 133 ? -12.210 -1.167 3.309 1.00 97.62 133 ILE A CA 1
ATOM 1091 C C . ILE A 1 133 ? -12.015 -1.273 4.827 1.00 97.62 133 ILE A C 1
ATOM 1093 O O . ILE A 1 133 ? -11.994 -0.254 5.520 1.00 97.62 133 ILE A O 1
ATOM 1097 N N . ALA A 1 134 ? -11.839 -2.488 5.354 1.00 97.31 134 ALA A N 1
ATOM 1098 C CA . ALA A 1 134 ? -11.650 -2.699 6.784 1.00 97.31 134 ALA A CA 1
ATOM 1099 C C . ALA A 1 134 ? -10.345 -2.060 7.294 1.00 97.31 134 ALA A C 1
ATOM 1101 O O . ALA A 1 134 ? -10.330 -1.471 8.377 1.00 97.31 134 ALA A O 1
ATOM 1102 N N . GLU A 1 135 ? -9.257 -2.128 6.519 1.00 96.75 135 GLU A N 1
ATOM 1103 C CA . GLU A 1 135 ? -7.991 -1.468 6.855 1.00 96.75 135 GLU A CA 1
ATOM 1104 C C . GLU A 1 135 ? -8.119 0.067 6.847 1.00 96.75 135 GLU A C 1
ATOM 1106 O O . GLU A 1 135 ? -7.629 0.715 7.777 1.00 96.75 135 GLU A O 1
ATOM 1111 N N . ASN A 1 136 ? -8.831 0.646 5.876 1.00 96.62 136 ASN A N 1
AT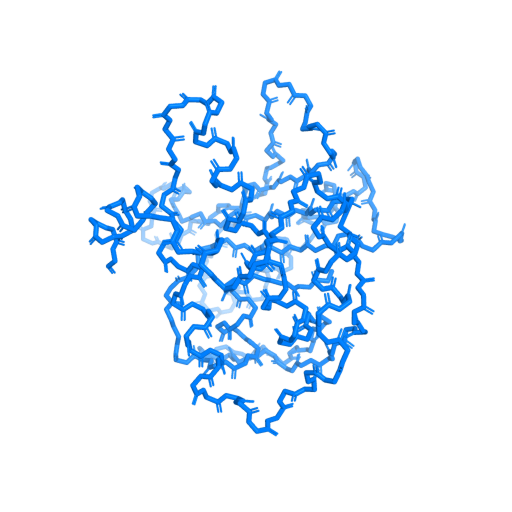OM 1112 C CA . ASN A 1 136 ? -9.070 2.091 5.791 1.00 96.62 136 ASN A CA 1
ATOM 1113 C C . ASN A 1 136 ? -9.936 2.598 6.954 1.00 96.62 136 ASN A C 1
ATOM 1115 O O . ASN A 1 136 ? -9.546 3.541 7.643 1.00 96.62 136 ASN A O 1
ATOM 1119 N N . LEU A 1 137 ? -11.057 1.933 7.256 1.00 97.00 137 LEU A N 1
ATOM 1120 C CA . LEU A 1 137 ? -11.917 2.285 8.397 1.00 97.00 137 LEU A CA 1
ATOM 1121 C C . LEU A 1 137 ? -11.154 2.222 9.728 1.00 97.00 137 LEU A C 1
ATOM 1123 O O . LEU A 1 137 ? -11.194 3.154 10.533 1.00 97.00 137 LEU A O 1
ATOM 1127 N N . ARG A 1 138 ? -10.386 1.148 9.940 1.00 96.19 138 ARG A N 1
ATOM 1128 C CA . ARG A 1 138 ? -9.503 0.994 11.104 1.00 96.19 138 ARG A CA 1
ATOM 1129 C C . ARG A 1 138 ? -8.460 2.117 11.185 1.00 96.19 138 ARG A C 1
ATOM 1131 O O . ARG A 1 138 ? -8.124 2.565 12.282 1.00 96.19 138 ARG A O 1
ATOM 1138 N N . SER A 1 139 ? -7.923 2.557 10.049 1.00 94.56 139 SER A N 1
ATOM 1139 C CA . SER A 1 139 ? -6.887 3.596 9.977 1.00 94.56 139 SER A CA 1
ATOM 1140 C C . SER A 1 139 ? -7.435 4.999 10.259 1.00 94.56 139 SER A C 1
ATOM 1142 O O . SER A 1 139 ? -6.741 5.796 10.898 1.00 94.56 139 SER A O 1
ATOM 1144 N N . ILE A 1 140 ? -8.691 5.273 9.889 1.00 95.19 140 ILE A N 1
ATOM 1145 C CA . ILE A 1 140 ? -9.428 6.481 10.294 1.00 95.19 140 ILE A CA 1
ATOM 1146 C C . ILE A 1 140 ? -9.539 6.546 11.825 1.00 95.19 140 ILE A C 1
ATOM 1148 O O . ILE A 1 140 ? -9.153 7.549 12.424 1.00 95.19 140 ILE A O 1
ATOM 1152 N N . LEU A 1 141 ? -9.952 5.457 12.484 1.00 95.25 141 LEU A N 1
ATOM 1153 C CA . LEU A 1 141 ? -10.060 5.412 13.953 1.00 95.25 141 LEU A CA 1
ATOM 1154 C C . LEU A 1 141 ? -8.710 5.619 14.654 1.00 95.25 141 LEU A C 1
ATOM 1156 O O . LEU A 1 141 ? -8.622 6.343 15.644 1.00 95.25 141 LEU A O 1
ATOM 1160 N N . GLN A 1 142 ? -7.633 5.024 14.131 1.00 93.06 142 GLN A N 1
ATOM 1161 C CA . GLN A 1 142 ? -6.287 5.267 14.661 1.00 93.06 142 GLN A CA 1
ATOM 1162 C C . GLN A 1 142 ? -5.862 6.728 14.527 1.00 93.06 142 GLN A C 1
ATOM 1164 O O . GLN A 1 142 ? -5.172 7.246 15.403 1.00 93.06 142 GLN A O 1
ATOM 1169 N N . ASN A 1 143 ? -6.239 7.387 13.430 1.00 91.50 143 ASN A N 1
ATOM 1170 C CA . ASN A 1 143 ? -5.934 8.795 13.215 1.00 91.50 143 ASN A CA 1
ATOM 1171 C C . ASN A 1 143 ? -6.682 9.680 14.226 1.00 91.50 143 ASN A C 1
ATOM 1173 O O . ASN A 1 143 ? -6.056 10.550 14.828 1.00 91.50 143 ASN A O 1
ATOM 1177 N N . ILE A 1 144 ? -7.956 9.379 14.502 1.00 90.62 144 ILE A N 1
ATOM 1178 C CA . ILE A 1 144 ? -8.751 10.049 15.546 1.00 90.62 144 ILE A CA 1
ATOM 1179 C C . ILE A 1 144 ? -8.098 9.871 16.924 1.00 90.62 144 ILE A C 1
ATOM 1181 O O . ILE A 1 144 ? -7.811 10.855 17.599 1.00 90.62 144 ILE A O 1
ATOM 1185 N N . GLN A 1 145 ? -7.759 8.641 17.318 1.00 90.56 145 GLN A N 1
ATOM 1186 C CA . GLN A 1 145 ? -7.089 8.388 18.601 1.00 90.56 145 GLN A CA 1
ATOM 1187 C C . GLN A 1 145 ? -5.708 9.073 18.681 1.00 90.56 145 GLN A C 1
ATOM 1189 O O . GLN A 1 145 ? -5.286 9.547 19.738 1.00 90.56 145 GLN A O 1
ATOM 1194 N N . ALA A 1 146 ? -4.970 9.145 17.568 1.00 88.12 146 ALA A N 1
ATOM 1195 C CA . ALA A 1 146 ? -3.692 9.850 17.514 1.00 88.12 146 ALA A CA 1
ATOM 1196 C C . ALA A 1 146 ? -3.859 11.368 17.670 1.00 88.12 146 ALA A C 1
ATOM 1198 O O . ALA A 1 146 ? -3.016 11.991 18.319 1.00 88.12 146 ALA A O 1
ATOM 1199 N N . PHE A 1 147 ? -4.937 11.945 17.129 1.00 85.94 147 PHE A N 1
ATOM 1200 C CA . PHE A 1 147 ? -5.275 13.357 17.299 1.00 85.94 147 PHE A CA 1
ATOM 1201 C C . PHE A 1 147 ? -5.423 13.720 18.773 1.00 85.94 147 PHE A C 1
ATOM 1203 O O . PHE A 1 147 ? -4.804 14.670 19.239 1.00 85.94 147 PHE A O 1
ATOM 1210 N N . GLU A 1 148 ? -6.186 12.921 19.520 1.00 84.50 148 GLU A N 1
ATOM 1211 C CA . GLU A 1 148 ? -6.440 13.142 20.947 1.00 84.50 148 GLU A CA 1
ATOM 1212 C C . GLU A 1 148 ? -5.150 13.121 21.773 1.00 84.50 148 GLU A C 1
ATOM 1214 O O . GLU A 1 148 ? -5.026 13.838 22.762 1.00 84.50 148 GLU A O 1
ATOM 1219 N N . ARG A 1 149 ? -4.159 12.331 21.343 1.00 84.56 149 ARG A N 1
ATOM 1220 C CA . ARG A 1 149 ? -2.869 12.193 22.033 1.00 84.56 149 ARG A CA 1
ATOM 1221 C C . ARG A 1 149 ? -1.833 13.242 21.633 1.00 84.56 149 ARG A C 1
ATOM 1223 O O . ARG A 1 149 ? -1.002 13.598 22.462 1.00 84.56 149 ARG A O 1
ATOM 1230 N N . LYS A 1 150 ? -1.805 13.659 20.363 1.00 85.38 150 LYS A N 1
ATOM 1231 C CA . LYS A 1 150 ? -0.719 14.480 19.787 1.00 85.38 150 LYS A CA 1
ATOM 1232 C C . LYS A 1 150 ? -1.137 15.912 19.448 1.00 85.38 150 LYS A C 1
ATOM 1234 O O . LYS A 1 150 ? -0.268 16.751 19.246 1.00 85.38 150 LYS A O 1
ATOM 1239 N N . GLY A 1 151 ? -2.436 16.190 19.354 1.00 80.81 151 GLY A N 1
ATOM 1240 C CA . GLY A 1 151 ? -2.982 17.498 18.983 1.00 80.81 151 GLY A CA 1
ATOM 1241 C C . GLY A 1 151 ? -2.904 17.836 17.490 1.00 80.81 151 GLY A C 1
ATOM 1242 O O . GLY A 1 151 ? -3.372 18.897 17.091 1.00 80.81 151 GLY A O 1
ATOM 1243 N N . TRP A 1 152 ? -2.349 16.955 16.651 1.00 79.25 152 TRP A N 1
ATOM 1244 C CA . TRP A 1 152 ? -2.342 17.111 15.194 1.00 79.25 152 TRP A CA 1
ATOM 1245 C C . TRP A 1 152 ? -2.660 15.787 14.496 1.00 79.25 152 TRP A C 1
ATOM 1247 O O . TRP A 1 152 ? -2.405 14.707 15.036 1.00 79.25 152 TRP A O 1
ATOM 1257 N N . ILE A 1 153 ? -3.171 15.880 13.267 1.00 80.25 153 ILE A N 1
ATOM 1258 C CA . ILE A 1 153 ? -3.412 14.740 12.378 1.00 80.25 153 ILE A CA 1
ATOM 1259 C C . ILE A 1 153 ? -2.806 14.974 11.005 1.00 80.25 153 ILE A C 1
ATOM 1261 O O . ILE A 1 153 ? -2.680 16.102 10.539 1.00 80.25 153 ILE A O 1
ATOM 1265 N N . ARG A 1 154 ? -2.425 13.878 10.346 1.00 79.38 154 ARG A N 1
ATOM 1266 C CA . ARG A 1 154 ? -2.241 13.879 8.892 1.00 79.38 154 ARG A CA 1
ATOM 1267 C C . ARG A 1 154 ? -3.604 13.691 8.247 1.00 79.38 154 ARG A C 1
ATOM 1269 O O . ARG A 1 154 ? -4.375 12.863 8.736 1.00 79.38 154 ARG A O 1
ATOM 1276 N N . SER A 1 155 ? -3.851 14.394 7.144 1.00 81.81 155 SER A N 1
ATOM 1277 C CA . SER A 1 155 ? -5.082 14.223 6.377 1.00 81.81 155 SER A CA 1
ATOM 1278 C C . SER A 1 155 ? -5.310 12.761 5.988 1.00 81.81 155 SER A C 1
ATOM 1280 O O . SER A 1 155 ? -4.385 12.054 5.569 1.00 81.81 155 SER A O 1
ATOM 1282 N N . ARG A 1 156 ? -6.568 12.335 6.132 1.00 86.88 156 ARG A N 1
ATOM 1283 C CA . ARG A 1 156 ? -7.104 11.046 5.681 1.00 86.88 156 ARG A CA 1
ATOM 1284 C C . ARG A 1 156 ? -8.143 11.208 4.569 1.00 86.88 156 ARG A C 1
ATOM 1286 O O . ARG A 1 156 ? -8.930 10.298 4.349 1.00 86.88 156 ARG A O 1
ATOM 1293 N N . ALA A 1 157 ? -8.134 12.330 3.839 1.00 92.25 157 ALA A N 1
ATOM 1294 C CA . ALA A 1 157 ? -9.045 12.559 2.710 1.00 92.25 157 ALA A CA 1
ATOM 1295 C C . ALA A 1 157 ? -9.020 11.401 1.695 1.00 92.25 157 ALA A C 1
ATOM 1297 O O . ALA A 1 157 ? -10.060 10.911 1.263 1.00 92.25 157 ALA A O 1
ATOM 1298 N N . ARG A 1 158 ? -7.821 10.877 1.411 1.00 93.69 158 ARG A N 1
ATOM 1299 C CA . ARG A 1 158 ? -7.623 9.718 0.530 1.00 93.69 158 ARG A CA 1
ATOM 1300 C C . ARG A 1 158 ? -8.333 8.450 1.021 1.00 93.69 158 ARG A C 1
ATOM 1302 O O . ARG A 1 158 ? -8.904 7.751 0.195 1.00 93.69 158 ARG A O 1
ATOM 1309 N N . ASP A 1 159 ? -8.362 8.185 2.328 1.00 94.62 159 ASP A N 1
ATOM 1310 C CA . ASP A 1 159 ? -9.015 6.989 2.884 1.00 94.62 159 ASP A CA 1
ATOM 1311 C C . ASP A 1 159 ? -10.533 7.046 2.646 1.00 94.62 159 ASP A C 1
ATOM 1313 O O . ASP A 1 159 ? -11.140 6.063 2.225 1.00 94.62 159 ASP A O 1
ATOM 1317 N N . TYR A 1 160 ? -11.150 8.213 2.852 1.00 95.44 160 TYR A N 1
ATOM 1318 C CA . TYR A 1 160 ? -12.569 8.438 2.555 1.00 95.44 160 TYR A CA 1
ATOM 1319 C C . TYR A 1 160 ? -12.868 8.382 1.055 1.00 95.44 160 TYR A C 1
ATOM 1321 O O . TYR A 1 160 ? -13.880 7.800 0.667 1.00 95.44 160 TYR A O 1
ATOM 1329 N N . TYR A 1 161 ? -12.003 8.955 0.211 1.00 95.50 161 TYR A N 1
ATOM 1330 C CA . TYR A 1 161 ? -12.139 8.841 -1.243 1.00 95.50 161 TYR A CA 1
ATOM 1331 C C . TYR A 1 161 ? -12.108 7.374 -1.678 1.00 95.50 161 TYR A C 1
ATOM 1333 O O . TYR A 1 161 ? -12.936 6.951 -2.486 1.00 95.50 161 TYR A O 1
ATOM 1341 N N . ASP A 1 162 ? -11.195 6.584 -1.112 1.00 96.81 162 ASP A N 1
ATOM 1342 C CA . ASP A 1 162 ? -11.078 5.165 -1.424 1.00 96.81 162 ASP A CA 1
ATOM 1343 C C . ASP A 1 162 ? -12.332 4.399 -1.015 1.00 96.81 162 ASP A C 1
ATOM 1345 O O . ASP A 1 162 ? -12.901 3.673 -1.831 1.00 96.81 162 ASP A O 1
ATOM 1349 N N . LEU A 1 163 ? -12.813 4.620 0.211 1.00 97.12 163 LEU A N 1
ATOM 1350 C CA . LEU A 1 163 ? -14.058 4.029 0.701 1.00 97.12 163 LEU A CA 1
ATOM 1351 C C . LEU A 1 163 ? -15.242 4.394 -0.198 1.00 97.12 163 LEU A C 1
ATOM 1353 O O . LEU A 1 163 ? -15.965 3.505 -0.647 1.00 97.12 163 LEU A O 1
ATOM 1357 N N . TRP A 1 164 ? -15.418 5.681 -0.509 1.00 96.62 164 TRP A N 1
ATOM 1358 C CA . TRP A 1 164 ? -16.484 6.145 -1.392 1.00 96.62 164 TRP A CA 1
ATOM 1359 C C . TRP A 1 164 ? -16.382 5.510 -2.780 1.00 96.62 164 TRP A C 1
ATOM 1361 O O . TRP A 1 164 ? -17.386 5.008 -3.287 1.00 96.62 164 TRP A O 1
ATOM 1371 N N . ARG A 1 165 ? -15.191 5.479 -3.394 1.00 97.62 165 ARG A N 1
ATOM 1372 C CA . ARG A 1 165 ? -15.034 4.919 -4.741 1.00 97.62 165 ARG A CA 1
ATOM 1373 C C . ARG A 1 165 ? -15.345 3.427 -4.761 1.00 97.62 165 ARG A C 1
ATOM 1375 O O . ARG A 1 165 ? -16.090 2.990 -5.641 1.00 97.62 165 ARG A O 1
ATOM 1382 N N . ILE A 1 166 ? -14.797 2.658 -3.818 1.00 97.88 166 ILE A N 1
ATOM 1383 C CA . ILE A 1 166 ? -15.024 1.210 -3.741 1.00 97.88 166 ILE A CA 1
ATOM 1384 C C . ILE A 1 166 ? -16.513 0.933 -3.539 1.00 97.88 166 ILE A C 1
ATOM 1386 O O . ILE A 1 166 ? -17.105 0.196 -4.324 1.00 97.88 166 ILE A O 1
ATOM 1390 N N . LEU A 1 167 ? -17.140 1.578 -2.551 1.00 97.00 167 LEU A N 1
ATOM 1391 C CA . LEU A 1 167 ? -18.556 1.374 -2.239 1.00 97.00 167 LEU A CA 1
ATOM 1392 C C . LEU A 1 167 ? -19.496 1.882 -3.336 1.00 97.00 167 LEU A C 1
ATOM 1394 O O . LEU A 1 167 ? -20.608 1.380 -3.442 1.00 97.00 167 LEU A O 1
ATOM 1398 N N . SER A 1 168 ? -19.080 2.853 -4.149 1.00 97.12 168 SER A N 1
ATOM 1399 C CA . SER A 1 168 ? -19.888 3.344 -5.274 1.00 97.12 168 SER A CA 1
ATOM 1400 C C . SER A 1 168 ? -19.761 2.470 -6.520 1.00 97.12 168 SER A C 1
ATOM 1402 O O . SER A 1 168 ? -20.691 2.416 -7.314 1.00 97.12 168 SER A O 1
ATOM 1404 N N . THR A 1 169 ? -18.617 1.806 -6.711 1.00 97.38 169 THR A N 1
ATOM 1405 C CA . THR A 1 169 ? -18.314 1.074 -7.955 1.00 97.38 169 THR A CA 1
ATOM 1406 C C . THR A 1 169 ? -18.535 -0.427 -7.818 1.00 97.38 169 THR A C 1
ATOM 1408 O O . THR A 1 169 ? -19.060 -1.051 -8.729 1.00 97.38 169 THR A O 1
ATOM 1411 N N . TYR A 1 170 ? -18.157 -1.007 -6.677 1.00 96.56 170 TYR A N 1
ATOM 1412 C CA . TYR A 1 170 ? -18.140 -2.456 -6.461 1.00 96.56 170 TYR A CA 1
ATOM 1413 C C . TYR A 1 170 ? -19.194 -2.934 -5.465 1.00 96.56 170 TYR A C 1
ATOM 1415 O O . TYR A 1 170 ? -19.134 -4.080 -5.035 1.00 96.56 170 TYR A O 1
ATOM 1423 N N . LYS A 1 171 ? -20.163 -2.089 -5.084 1.00 95.06 171 LYS A N 1
ATOM 1424 C CA . LYS A 1 171 ? -21.151 -2.393 -4.034 1.00 95.06 171 LYS A CA 1
ATOM 1425 C C . LYS A 1 171 ? -21.767 -3.787 -4.153 1.00 95.06 171 LYS A C 1
ATOM 1427 O O . LYS A 1 171 ? -21.909 -4.477 -3.152 1.00 95.06 171 LYS A O 1
ATOM 1432 N N . GLU A 1 172 ? -22.139 -4.170 -5.370 1.00 95.25 172 GLU A N 1
ATOM 1433 C CA . GLU A 1 172 ? -22.826 -5.429 -5.673 1.00 95.25 172 GLU A CA 1
ATOM 1434 C C . GLU A 1 172 ? -21.886 -6.643 -5.669 1.00 95.25 172 GLU A C 1
ATOM 1436 O O . GLU A 1 172 ? -22.342 -7.774 -5.539 1.00 95.25 172 GLU A O 1
ATOM 1441 N N . ASN A 1 173 ? -20.574 -6.419 -5.786 1.00 94.69 173 ASN A N 1
ATOM 1442 C CA . ASN A 1 173 ? -19.549 -7.462 -5.802 1.00 94.69 173 ASN A CA 1
ATOM 1443 C C . ASN A 1 173 ? -18.909 -7.705 -4.428 1.00 94.69 173 ASN A C 1
ATOM 1445 O O . ASN A 1 173 ? -18.136 -8.651 -4.294 1.00 94.69 173 ASN A O 1
ATOM 1449 N N . LEU A 1 174 ? -19.190 -6.856 -3.434 1.00 95.50 174 LEU A N 1
ATOM 1450 C CA . LEU A 1 174 ? -18.619 -6.977 -2.094 1.00 95.50 174 LEU A CA 1
ATOM 1451 C C . LEU A 1 174 ? -19.359 -8.030 -1.265 1.00 95.50 174 LEU A C 1
ATOM 1453 O O . LEU A 1 174 ? -20.580 -7.972 -1.109 1.00 95.50 174 LEU A O 1
ATOM 1457 N N . ASP A 1 175 ? -18.609 -8.929 -0.631 1.00 93.50 175 ASP A N 1
ATOM 1458 C CA . ASP A 1 175 ? -19.145 -9.832 0.390 1.00 93.50 175 ASP A CA 1
ATOM 1459 C C . ASP A 1 175 ? -19.041 -9.197 1.783 1.00 93.50 175 ASP A C 1
ATOM 1461 O O . ASP A 1 175 ? -18.044 -9.339 2.502 1.00 93.50 175 ASP A O 1
ATOM 1465 N N . LEU A 1 176 ? -20.115 -8.510 2.178 1.00 93.06 176 LEU A N 1
ATOM 1466 C CA . LEU A 1 176 ? -20.198 -7.81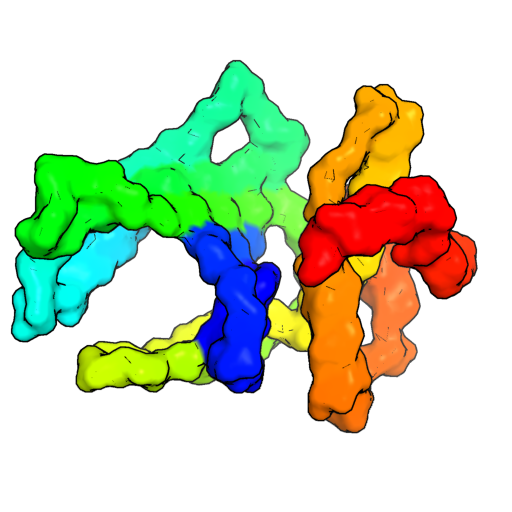2 3.462 1.00 93.06 176 LEU A CA 1
ATOM 1467 C C . LEU A 1 176 ? -20.819 -8.641 4.599 1.00 93.06 176 LEU A C 1
ATOM 1469 O O . LEU A 1 176 ? -20.970 -8.119 5.704 1.00 93.06 176 LEU A O 1
ATOM 1473 N N . SER A 1 177 ? -21.148 -9.918 4.366 1.00 92.75 177 SER A N 1
ATOM 1474 C CA . SER A 1 177 ? -21.883 -10.774 5.317 1.00 92.75 177 SER A CA 1
ATOM 1475 C C . SER A 1 177 ? -21.260 -10.816 6.721 1.00 92.75 177 SER A C 1
ATOM 1477 O O . SER A 1 177 ? -21.963 -10.660 7.715 1.00 92.75 177 SER A O 1
ATOM 1479 N N . ASN A 1 178 ? -19.931 -10.931 6.798 1.00 92.94 178 ASN A N 1
ATOM 1480 C CA . ASN A 1 178 ? -19.162 -10.976 8.049 1.00 92.94 178 ASN A CA 1
ATOM 1481 C C . ASN A 1 178 ? -18.282 -9.730 8.257 1.00 92.94 178 ASN A C 1
ATOM 1483 O O . ASN A 1 178 ? -17.309 -9.759 9.014 1.00 92.94 178 ASN A O 1
ATOM 1487 N N . PHE A 1 179 ? -18.582 -8.624 7.569 1.00 95.19 179 PHE A N 1
ATOM 1488 C CA . PHE A 1 179 ? -17.700 -7.454 7.540 1.00 95.19 179 PHE A CA 1
ATOM 1489 C C . PHE A 1 179 ? -17.514 -6.796 8.911 1.00 95.19 179 PHE A C 1
ATOM 1491 O O . PHE A 1 179 ? -16.405 -6.390 9.258 1.00 95.19 179 PHE A O 1
ATOM 1498 N N . GLN A 1 180 ? -18.574 -6.725 9.719 1.00 94.88 180 GLN A N 1
ATOM 1499 C CA . GLN A 1 180 ? -18.497 -6.126 11.052 1.00 94.88 180 GLN A CA 1
ATOM 1500 C C . GLN A 1 180 ? -17.517 -6.877 11.962 1.00 94.88 180 GLN A C 1
ATOM 1502 O O . GLN A 1 180 ? -16.745 -6.246 12.683 1.00 94.88 180 GLN A O 1
ATOM 1507 N N . GLU A 1 181 ? -17.501 -8.209 11.900 1.00 95.31 181 GLU A N 1
ATOM 1508 C CA . GLU A 1 181 ? -16.565 -9.014 12.683 1.00 95.31 181 GLU A CA 1
ATOM 1509 C C . GLU A 1 181 ? -15.122 -8.847 12.191 1.00 95.31 181 GLU A C 1
ATOM 1511 O O . GLU A 1 181 ? -14.211 -8.659 12.999 1.00 95.31 181 GLU A O 1
ATOM 1516 N N . ILE A 1 182 ? -14.917 -8.815 10.870 1.00 95.94 182 ILE A N 1
ATOM 1517 C CA . ILE A 1 182 ? -13.609 -8.531 10.260 1.00 95.94 182 ILE A CA 1
ATOM 1518 C C . ILE A 1 182 ? -13.065 -7.192 10.764 1.00 95.94 182 ILE A C 1
ATOM 1520 O O . ILE A 1 182 ? -11.925 -7.112 11.233 1.00 95.94 182 ILE A O 1
ATOM 1524 N N . LEU A 1 183 ? -13.895 -6.148 10.712 1.00 97.19 183 LEU A N 1
ATOM 1525 C CA . LEU A 1 183 ? -13.533 -4.816 11.175 1.00 97.19 183 LEU A CA 1
ATOM 1526 C C . LEU A 1 183 ? -13.240 -4.805 12.680 1.00 97.19 183 LEU A C 1
ATOM 1528 O O . LEU A 1 183 ? -12.222 -4.250 13.086 1.00 97.19 183 LEU A O 1
ATOM 1532 N N . TYR A 1 184 ? -14.061 -5.465 13.504 1.00 96.44 184 TYR A N 1
ATOM 1533 C CA . TYR A 1 184 ? -13.837 -5.555 14.949 1.00 96.44 184 TYR A CA 1
ATOM 1534 C C . TYR A 1 184 ? -12.490 -6.203 15.286 1.00 96.44 184 TYR A C 1
ATOM 1536 O O . TYR A 1 184 ? -11.706 -5.640 16.051 1.00 96.44 184 TYR A O 1
ATOM 1544 N N . GLN A 1 185 ? -12.173 -7.343 14.670 1.00 96.69 185 GLN A N 1
ATOM 1545 C CA . GLN A 1 185 ? -10.901 -8.031 14.897 1.00 96.69 185 GLN A CA 1
ATOM 1546 C C . GLN A 1 185 ? -9.698 -7.162 14.504 1.00 96.69 185 GLN A C 1
ATOM 1548 O O . GLN A 1 185 ? -8.679 -7.135 15.201 1.00 96.69 185 GLN A O 1
ATOM 1553 N N . LYS A 1 186 ? -9.823 -6.426 13.399 1.00 96.50 186 LYS A N 1
ATOM 1554 C CA . LYS A 1 186 ? -8.818 -5.475 12.920 1.00 96.50 186 LYS A CA 1
ATOM 1555 C C . LYS A 1 186 ? -8.647 -4.276 13.860 1.00 96.50 186 LYS A C 1
ATOM 1557 O O . LYS A 1 186 ? -7.519 -3.880 14.159 1.00 96.50 186 LYS A O 1
ATOM 1562 N N . CYS A 1 187 ? -9.744 -3.713 14.355 1.00 96.88 187 CYS A N 1
ATOM 1563 C CA . CYS A 1 187 ? -9.751 -2.631 15.338 1.00 96.88 187 CYS A CA 1
ATOM 1564 C C . CYS A 1 187 ? -9.105 -3.063 16.661 1.00 96.88 187 CYS A C 1
ATOM 1566 O O . CYS A 1 187 ? -8.186 -2.390 17.138 1.00 96.88 187 CYS A O 1
ATOM 1568 N N . GLN A 1 188 ? -9.490 -4.231 17.182 1.00 96.38 188 GLN A N 1
ATOM 1569 C CA . GLN A 1 188 ? -8.928 -4.812 18.401 1.00 96.38 188 GLN A CA 1
ATOM 1570 C C . GLN A 1 188 ? -7.409 -4.993 18.291 1.00 96.38 188 GLN A C 1
ATOM 1572 O O . GLN A 1 188 ? -6.670 -4.577 19.181 1.00 96.38 188 GLN A O 1
ATOM 1577 N N . HIS A 1 189 ? -6.927 -5.528 17.164 1.00 95.44 189 HIS A N 1
ATOM 1578 C CA . HIS A 1 189 ? -5.495 -5.697 16.891 1.00 95.44 189 HIS A CA 1
ATOM 1579 C C . HIS A 1 189 ? -4.704 -4.377 16.940 1.00 95.44 189 HIS A C 1
ATOM 1581 O O . HIS A 1 189 ? -3.531 -4.335 17.320 1.00 95.44 189 HIS A O 1
ATOM 1587 N N . ARG A 1 190 ? -5.344 -3.261 16.574 1.00 94.62 190 ARG A N 1
ATOM 1588 C CA . ARG A 1 190 ? -4.726 -1.929 16.582 1.00 94.62 190 ARG A CA 1
ATOM 1589 C C . ARG A 1 190 ? -5.039 -1.098 17.828 1.00 94.62 190 ARG A C 1
ATOM 1591 O O . ARG A 1 190 ? -4.497 0.002 17.921 1.00 94.62 190 ARG A O 1
ATOM 1598 N N . GLY A 1 191 ? -5.806 -1.624 18.785 1.00 94.94 191 GLY A N 1
ATOM 1599 C CA . GLY A 1 191 ? -6.147 -0.939 20.037 1.00 94.94 191 GLY A CA 1
ATOM 1600 C C . GLY A 1 191 ? -7.125 0.227 19.858 1.00 94.94 191 GLY A C 1
ATOM 1601 O O . GLY A 1 191 ? -7.062 1.205 20.602 1.00 94.94 191 GLY A O 1
ATOM 1602 N N . VAL A 1 192 ? -7.993 0.143 18.849 1.00 95.75 192 VAL A N 1
ATOM 1603 C CA . VAL A 1 192 ? -9.051 1.126 18.578 1.00 95.75 192 VAL A CA 1
ATOM 1604 C C . VAL A 1 192 ? -10.415 0.447 18.619 1.00 95.75 192 VAL A C 1
ATOM 1606 O O . VAL A 1 192 ? -10.518 -0.766 18.452 1.00 95.75 192 VAL A O 1
ATOM 1609 N N . SER A 1 193 ? -11.466 1.228 18.829 1.00 95.31 193 SER A N 1
ATOM 1610 C CA . SER A 1 193 ? -12.851 0.760 18.863 1.00 95.31 193 SER A CA 1
ATOM 1611 C C . SER A 1 193 ? -13.768 1.773 18.178 1.00 95.31 193 SER A C 1
ATOM 1613 O O . SER A 1 193 ? -13.374 2.910 17.920 1.00 95.31 193 SER A O 1
ATOM 1615 N N . PHE A 1 194 ? -14.980 1.339 17.852 1.00 95.62 194 PHE A N 1
ATOM 1616 C CA . PHE A 1 194 ? -16.050 2.169 17.307 1.00 95.62 194 PHE A CA 1
ATOM 1617 C C . PHE A 1 194 ? -17.384 1.690 17.885 1.00 95.62 194 PHE A C 1
ATOM 1619 O O . PHE A 1 194 ? -17.517 0.511 18.220 1.00 95.62 194 PHE A O 1
ATOM 1626 N N . SER A 1 195 ? -18.354 2.594 18.016 1.00 92.69 195 SER A N 1
ATOM 1627 C CA . SER A 1 195 ? -19.725 2.258 18.429 1.00 92.69 195 SER A CA 1
ATOM 1628 C C . SER A 1 195 ? -20.628 2.031 17.222 1.00 92.69 195 SER A C 1
ATOM 1630 O O . SER A 1 195 ? -21.362 1.052 17.143 1.00 92.69 195 SER A O 1
ATOM 1632 N N . ASP A 1 196 ? -20.552 2.953 16.270 1.00 93.00 196 ASP A N 1
ATOM 1633 C CA . ASP A 1 196 ? -21.427 3.045 15.113 1.00 93.00 196 ASP A CA 1
ATOM 1634 C C . ASP A 1 196 ? -20.733 3.849 14.003 1.00 93.00 196 ASP A C 1
ATOM 1636 O O . ASP A 1 196 ? -19.586 4.286 14.138 1.00 93.00 196 ASP A O 1
ATOM 1640 N N . SER A 1 197 ? -21.435 4.053 12.887 1.00 92.00 197 SER A N 1
ATOM 1641 C CA . SER A 1 197 ? -20.892 4.761 11.726 1.00 92.00 197 SER A CA 1
ATOM 1642 C C . SER A 1 197 ? -20.353 6.165 12.039 1.00 92.00 197 SER A C 1
ATOM 1644 O O . SER A 1 197 ? -19.361 6.566 11.439 1.00 92.00 197 SER A O 1
ATOM 1646 N N . SER A 1 198 ? -20.922 6.890 13.009 1.00 93.94 198 SER A N 1
ATOM 1647 C CA . SER A 1 198 ? -20.481 8.244 13.377 1.00 93.94 198 SER A CA 1
ATOM 1648 C C . SER A 1 198 ? -19.057 8.279 13.936 1.00 93.94 198 SER A C 1
ATOM 1650 O O . SER A 1 198 ? -18.368 9.289 13.788 1.00 93.94 198 SER A O 1
ATOM 1652 N N . SER A 1 199 ? -18.567 7.159 14.486 1.00 94.06 199 SER A N 1
ATOM 1653 C CA . SER A 1 199 ? -17.182 7.027 14.957 1.00 94.06 199 SER A CA 1
ATOM 1654 C C . SER A 1 199 ? -16.159 7.279 13.842 1.00 94.06 199 SER A C 1
ATOM 1656 O O . SER A 1 199 ? -15.050 7.730 14.114 1.00 94.06 199 SER A O 1
ATOM 1658 N N . PHE A 1 200 ? -16.527 7.031 12.580 1.00 94.69 200 PHE A N 1
ATOM 1659 C CA . PHE A 1 200 ? -15.668 7.262 11.417 1.00 94.69 200 PHE A CA 1
ATOM 1660 C C . PHE A 1 200 ? -15.799 8.674 10.839 1.00 94.69 200 PHE A C 1
ATOM 1662 O O . PHE A 1 200 ? -15.122 8.973 9.866 1.00 94.69 200 PHE A O 1
ATOM 1669 N N . PHE A 1 201 ? -16.642 9.546 11.397 1.00 93.50 201 PHE A N 1
ATOM 1670 C CA . PHE A 1 201 ? -16.933 10.885 10.864 1.00 93.50 201 PHE A CA 1
ATOM 1671 C C . PHE A 1 201 ? -16.865 11.956 11.964 1.00 93.50 201 PHE A C 1
ATOM 1673 O O . PHE A 1 201 ? -17.701 12.854 12.038 1.00 93.50 201 PHE A O 1
ATOM 1680 N N . ALA A 1 202 ? -15.868 11.861 12.850 1.00 89.56 202 ALA A N 1
ATOM 1681 C CA . ALA A 1 202 ? -15.687 12.824 13.933 1.00 89.56 202 ALA A CA 1
ATOM 1682 C C . ALA A 1 202 ? -15.569 14.266 13.379 1.00 89.56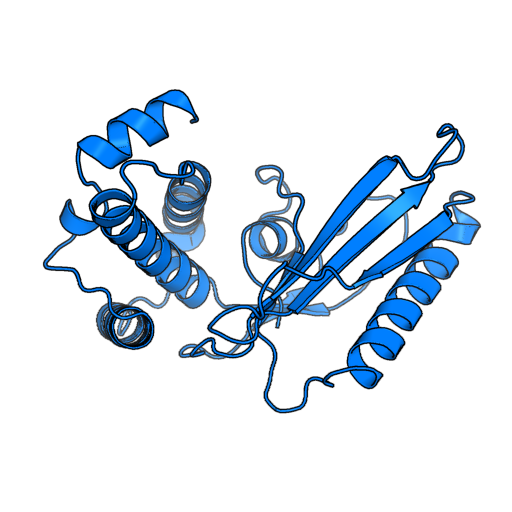 202 ALA A C 1
ATOM 1684 O O . ALA A 1 202 ? -14.686 14.516 12.555 1.00 89.56 202 ALA A O 1
ATOM 1685 N N . PRO A 1 203 ? -16.370 15.248 13.849 1.00 89.12 203 PRO A N 1
ATOM 1686 C CA . PRO A 1 203 ? -16.428 16.583 13.239 1.00 89.12 203 PRO A CA 1
ATOM 1687 C C . PRO A 1 203 ? -15.071 17.285 13.110 1.00 89.12 203 PRO A C 1
ATOM 1689 O O . PRO A 1 203 ? -14.782 17.917 12.100 1.00 89.12 203 PRO A O 1
ATOM 1692 N N . LYS A 1 204 ? -14.195 17.131 14.111 1.00 82.44 204 LYS A N 1
ATOM 1693 C CA . LYS A 1 204 ? -12.846 17.721 14.091 1.00 82.44 204 LYS A CA 1
ATOM 1694 C C . LYS A 1 204 ? -11.948 17.115 13.008 1.00 82.44 204 LYS A C 1
ATOM 1696 O O . LYS A 1 204 ? -11.128 17.830 12.446 1.00 82.44 204 LYS A O 1
ATOM 1701 N N . LEU A 1 205 ? -12.104 15.821 12.719 1.00 86.12 205 LEU A N 1
ATOM 1702 C CA . LEU A 1 205 ? -11.397 15.161 11.623 1.00 86.12 205 LEU A CA 1
ATOM 1703 C C . LEU A 1 205 ? -11.913 15.677 10.277 1.00 86.12 205 LEU A C 1
ATOM 1705 O O . LEU A 1 205 ? -11.109 15.968 9.397 1.00 86.12 205 LEU A O 1
ATOM 1709 N N . LEU A 1 206 ? -13.232 15.835 10.136 1.00 89.19 206 LEU A N 1
ATOM 1710 C CA . LEU A 1 206 ? -13.843 16.305 8.892 1.00 89.19 206 LEU A CA 1
ATOM 1711 C C . LEU A 1 206 ? -13.372 17.706 8.498 1.00 89.19 206 LEU A C 1
ATOM 1713 O O . LEU A 1 206 ? -13.042 17.911 7.339 1.00 89.19 206 LEU A O 1
ATOM 1717 N N . VAL A 1 207 ? -13.220 18.624 9.458 1.00 88.38 207 VAL A N 1
ATOM 1718 C CA . VAL A 1 207 ? -12.667 19.966 9.192 1.00 88.38 207 VAL A CA 1
ATOM 1719 C C . VAL A 1 207 ? -11.260 19.902 8.580 1.00 88.38 207 VAL A C 1
ATOM 1721 O O . VAL A 1 207 ? -10.926 20.698 7.708 1.00 88.38 207 VAL A O 1
ATOM 1724 N N . GLU A 1 208 ? -10.413 18.967 9.017 1.00 85.06 208 GLU A N 1
ATOM 1725 C CA . GLU A 1 208 ? -9.068 18.799 8.445 1.00 85.06 208 GLU A CA 1
ATOM 1726 C C . GLU A 1 208 ? -9.091 18.062 7.099 1.00 85.06 208 GLU A C 1
ATOM 1728 O O . GLU A 1 208 ? -8.298 18.362 6.204 1.00 85.06 208 GLU A O 1
ATOM 1733 N N . VAL A 1 209 ? -10.016 17.116 6.934 1.00 88.19 209 VAL A N 1
ATOM 1734 C CA . VAL A 1 209 ? -10.240 16.413 5.666 1.00 88.19 209 VAL A CA 1
ATOM 1735 C C . VAL A 1 209 ? -10.717 17.386 4.590 1.00 88.19 209 VAL A C 1
ATOM 1737 O O . VAL A 1 209 ? -10.134 17.397 3.515 1.00 88.19 209 VAL A O 1
ATOM 1740 N N . GLU A 1 210 ? -11.686 18.253 4.887 1.00 88.88 210 GLU A N 1
ATOM 1741 C CA . GLU A 1 210 ? -12.218 19.255 3.951 1.00 88.88 210 GLU A CA 1
ATOM 1742 C C . GLU A 1 210 ? -11.138 20.205 3.423 1.00 88.88 210 GLU A C 1
ATOM 1744 O O . GLU A 1 210 ? -11.141 20.552 2.247 1.00 88.88 210 GLU A O 1
ATOM 1749 N N . LYS A 1 211 ? -10.164 20.586 4.257 1.00 87.50 211 LYS A N 1
ATOM 1750 C CA . LYS A 1 211 ? -9.042 21.449 3.840 1.00 87.50 211 LYS A CA 1
ATOM 1751 C C . LYS A 1 211 ? -8.101 20.795 2.825 1.00 87.50 211 LYS A C 1
ATOM 1753 O O . LYS A 1 211 ? -7.269 21.484 2.243 1.00 87.50 211 LYS A O 1
ATOM 1758 N N . THR A 1 212 ? -8.152 19.474 2.696 1.00 85.00 212 THR A N 1
ATOM 1759 C CA . THR A 1 212 ? -7.170 18.667 1.954 1.00 85.00 212 THR A CA 1
ATOM 1760 C C . THR A 1 212 ? -7.813 17.685 0.974 1.00 85.00 212 THR A C 1
ATOM 1762 O O . THR A 1 212 ? -7.108 16.821 0.446 1.00 85.00 212 THR A O 1
ATOM 1765 N N . TRP A 1 213 ? -9.128 17.801 0.774 1.00 82.56 213 TRP A N 1
ATOM 1766 C CA . TRP A 1 213 ? -9.907 17.054 -0.209 1.00 82.56 213 TRP A CA 1
ATOM 1767 C C . TRP A 1 213 ? -9.636 17.568 -1.622 1.00 82.56 213 TRP A C 1
ATOM 1769 O O . TRP A 1 213 ? -9.450 16.716 -2.519 1.00 82.56 213 TRP A O 1
#

Sequence (213 aa):
MFKGGTALKKCYFGDYRFSEDLDFTGLPLVPQDRTLDSAMQEACNQATKLLDPYAPIEISCQRYHERQPHPRGQEAFNIRARFPWHRQLQTSVMVEITRDEKLIKPSITLPVIHEYREKLDIVLQVYSLEEIIAENLRSILQNIQAFERKGWIRSRARDYYDLWRILSTYKENLDLSNFQEILYQKCQHRGVSFSDSSSFFAPKLLVEVEKTW

Foldseek 3Di:
DWEDPVCCCWFPDVPHDDDQETEEEDDPPQDDDVVNVVVVVVVQVVVCVLCVVPFNKDKDKDWDDDPDQDPQNKTKIWIFIDGPPRPDRDRTYMYIYGHQADDDDAWDWGFTPDPDPRDDTDIDGYDDLLSRLLVLLLVLQVQVVVCVVPVDGDASLVSVVSNVVCCVPCVVVDDCVCSVVVSVVRNVSVVGDDDDPCSSVPPVNVVVSVVVD

pLDDT: mean 93.05, std 4.36, range [79.25, 97.88]

Secondary structure (DSSP, 8-state):
-EEHHHHIIIIIISS------EEEEPPTTS--HHHHHHHHHHHHHHHHHHHTTT---EEEEEEE--SS--TT--EEEEEEEE-TT-SS--EEEEEEEESS----SPPEEEE----SSS----EEEE--HHHHHHHHHHHHHHHHHHHHHHS-----HHHHHHHHHHHHHSGGG---TTHHHHHHHHHHHHT---SSGGGG--HHHHHHHHTT-